Protein AF-A0A3C0ISY9-F1 (afdb_monomer_lite)

Secondary structure (DSSP, 8-state):
-----SS---------GGGSHHHHHHHHHHHHHHSPPHHHHHHHHHHHHHHHHHHHHHHHHHHHHHHTS---HHHHHHHHHHHHHHT--TTHHHHHHHHHHHHHHHHHHTT---SSHHHHHHHTT-------TBTTTB-S----------TT-SS-HHHHHHHHHHHHTT--SHHHHHHHHHT--SS----SEEEEETTTEEEEE-TT--EEEEE-HHHHTTT----GGG-

Foldseek 3Di:
DDDDPDDDDDDDDPDDDCRDPVNVVVVVVVVVVPDDAPVVVVVVVCCVVLVVVLLVVLVVQLVCCVPVVVDDSVVSNVSSVVSVVVSPPVVVVVPLVVVLVVVQVVCVVVVHHDPDSNSVRVVVVDDDDDDDCAVTVDVVQDADDDDDDDPPDPDDPLVVLQALLQFLVPDPDRVSVNSVVVSVDPDHFDFPDWDADPPFFIWTAHPVGDIDTDGDPVVCVVPDPDPPRPD

Structure (mmCIF, N/CA/C/O backbone):
data_AF-A0A3C0ISY9-F1
#
_entry.id   AF-A0A3C0ISY9-F1
#
loop_
_atom_site.group_PDB
_atom_site.id
_atom_site.type_symbol
_atom_site.label_atom_id
_atom_site.label_alt_id
_atom_site.label_comp_id
_atom_site.label_asym_id
_atom_site.label_entity_id
_atom_site.label_seq_id
_atom_site.pdbx_PDB_ins_code
_atom_site.Cartn_x
_atom_site.Cartn_y
_atom_site.Cartn_z
_atom_site.occupancy
_atom_site.B_iso_or_equiv
_atom_site.auth_seq_id
_atom_site.auth_comp_id
_atom_site.auth_asym_id
_atom_site.auth_atom_id
_atom_site.pdbx_PDB_model_num
ATOM 1 N N . GLY A 1 1 ? -5.024 -16.830 6.283 1.00 81.12 1 GLY A N 1
ATOM 2 C CA . GLY A 1 1 ? -5.514 -17.951 7.109 1.00 81.12 1 GLY A CA 1
ATOM 3 C C . GLY A 1 1 ? -6.449 -17.398 8.158 1.00 81.12 1 GLY A C 1
ATOM 4 O O . GLY A 1 1 ? -6.394 -16.198 8.398 1.00 81.12 1 GLY A O 1
ATOM 5 N N . SER A 1 2 ? -7.289 -18.240 8.750 1.00 85.69 2 SER A N 1
ATOM 6 C CA . SER A 1 2 ? -8.228 -17.838 9.805 1.00 85.69 2 SER A CA 1
ATOM 7 C C . SER A 1 2 ? -7.805 -18.440 11.141 1.00 85.69 2 SER A C 1
ATOM 9 O O . SER A 1 2 ? -7.191 -19.505 11.162 1.00 85.69 2 SER A O 1
ATOM 11 N N . ILE A 1 3 ? -8.132 -17.759 12.238 1.00 86.88 3 ILE A N 1
ATOM 12 C CA . ILE A 1 3 ? -7.852 -18.204 13.608 1.00 86.88 3 ILE A CA 1
ATOM 13 C C . ILE A 1 3 ? -9.185 -18.350 14.338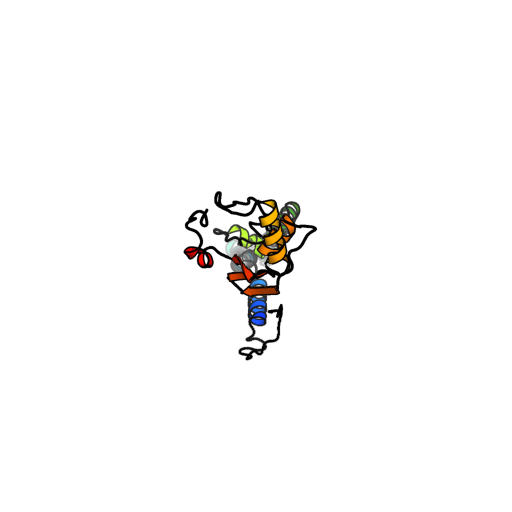 1.00 86.88 3 ILE A C 1
ATOM 15 O O . ILE A 1 3 ? -10.070 -17.505 14.197 1.00 86.88 3 ILE A O 1
ATOM 19 N N . VAL A 1 4 ? -9.329 -19.426 15.108 1.00 85.44 4 VAL A N 1
ATOM 20 C CA . VAL A 1 4 ? -10.480 -19.630 15.994 1.00 85.44 4 VAL A CA 1
ATOM 21 C C . VAL A 1 4 ? -10.198 -18.873 17.278 1.00 85.44 4 VAL A C 1
ATOM 23 O O . VAL A 1 4 ? -9.227 -19.164 17.968 1.00 85.44 4 VAL A O 1
ATOM 26 N N . VAL A 1 5 ? -11.014 -17.861 17.549 1.00 81.88 5 VAL A N 1
ATOM 27 C CA . VAL A 1 5 ? -10.812 -16.951 18.683 1.00 81.88 5 VAL A CA 1
ATOM 28 C C . VAL A 1 5 ? -11.334 -17.555 19.989 1.00 81.88 5 VAL A C 1
ATOM 30 O O . VAL A 1 5 ? -10.762 -17.284 21.037 1.00 81.88 5 VAL A O 1
ATOM 33 N N . ASP A 1 6 ? -12.388 -18.374 19.929 1.00 75.38 6 ASP A N 1
ATOM 34 C CA . ASP A 1 6 ? -12.981 -19.029 21.097 1.00 75.38 6 ASP A CA 1
ATOM 35 C C . ASP A 1 6 ? -13.790 -20.283 20.703 1.00 75.38 6 ASP A C 1
ATOM 37 O O . ASP A 1 6 ? -14.291 -20.376 19.575 1.00 75.38 6 ASP A O 1
ATOM 41 N N . GLY A 1 7 ? -13.932 -21.221 21.644 1.00 82.94 7 GLY A N 1
ATOM 42 C CA . GLY A 1 7 ? -14.726 -22.446 21.508 1.00 82.94 7 GLY A CA 1
ATOM 43 C C . GLY A 1 7 ? -14.061 -23.591 20.730 1.00 82.94 7 GLY A C 1
ATOM 44 O O . GLY A 1 7 ? -12.902 -23.531 20.323 1.00 82.94 7 GLY A O 1
ATOM 45 N N . SER A 1 8 ? -14.820 -24.674 20.523 1.00 87.00 8 SER A N 1
ATOM 46 C CA . SER A 1 8 ? -14.431 -25.795 19.656 1.00 87.00 8 SER A CA 1
ATOM 47 C C . SER A 1 8 ? -15.332 -25.838 18.424 1.00 87.00 8 SER A C 1
ATOM 49 O O . SER A 1 8 ? -16.526 -25.553 18.507 1.00 87.00 8 SER A O 1
ATOM 51 N N . PHE A 1 9 ? -14.766 -26.174 17.266 1.00 85.19 9 PHE A N 1
ATOM 52 C CA . PHE A 1 9 ? -15.522 -26.271 16.021 1.00 85.19 9 PHE A CA 1
ATOM 53 C C . PHE A 1 9 ? -15.075 -27.489 15.211 1.00 85.19 9 PHE A C 1
ATOM 55 O O . PHE A 1 9 ? -13.918 -27.906 15.269 1.00 85.19 9 PHE A O 1
ATOM 62 N N . LYS A 1 10 ? -16.007 -28.061 14.448 1.00 91.06 10 LYS A N 1
ATOM 63 C CA . LYS A 1 10 ? -15.727 -29.058 13.411 1.00 91.06 10 LYS A CA 1
ATOM 64 C C . LYS A 1 10 ? -15.974 -28.398 12.062 1.00 91.06 10 LYS A C 1
ATOM 66 O O . LYS A 1 10 ? -16.982 -27.715 11.898 1.00 91.06 10 LYS A O 1
ATOM 71 N N . ALA A 1 11 ? -15.078 -28.608 11.106 1.00 88.31 11 ALA A N 1
ATOM 72 C CA . ALA A 1 11 ? -15.232 -28.090 9.755 1.00 88.31 11 ALA A CA 1
ATOM 73 C C . ALA A 1 11 ? -14.927 -29.157 8.711 1.00 88.31 11 ALA A C 1
ATOM 75 O O . ALA A 1 11 ? -14.072 -30.020 8.911 1.00 88.31 11 ALA A O 1
ATOM 76 N N . TYR A 1 12 ? -15.626 -29.057 7.586 1.00 93.12 12 TYR A N 1
ATOM 77 C CA . TYR A 1 12 ? -15.342 -29.835 6.392 1.00 93.12 12 TYR A CA 1
ATOM 78 C C . TYR A 1 12 ? -14.321 -29.091 5.542 1.00 93.12 12 TYR A C 1
ATOM 80 O O . TYR A 1 12 ? -14.459 -27.895 5.280 1.00 93.12 12 TYR A O 1
ATOM 88 N N . VAL A 1 13 ? -13.289 -29.805 5.112 1.00 92.44 13 VAL A N 1
ATOM 89 C CA . VAL A 1 13 ? -12.259 -29.245 4.243 1.00 92.44 13 VAL A CA 1
ATOM 90 C C . VAL A 1 13 ? -12.778 -29.256 2.808 1.00 92.44 13 VAL A C 1
ATOM 92 O O . VAL A 1 13 ? -12.992 -30.320 2.238 1.00 92.44 13 VAL A O 1
ATOM 95 N N . THR A 1 14 ? -12.988 -28.075 2.228 1.00 93.94 14 THR A N 1
ATOM 96 C CA . THR A 1 14 ? -13.481 -27.922 0.847 1.00 93.94 14 THR A CA 1
ATOM 97 C C . THR A 1 14 ? -12.368 -27.671 -0.171 1.00 93.94 14 THR A C 1
ATOM 99 O O . THR A 1 14 ? -12.552 -27.947 -1.352 1.00 93.94 14 THR A O 1
ATOM 102 N N . ALA A 1 15 ? -11.209 -27.167 0.264 1.00 91.50 15 ALA A N 1
ATOM 103 C CA . ALA A 1 15 ? -10.054 -26.907 -0.591 1.00 91.50 15 ALA A CA 1
ATOM 104 C C . ALA A 1 15 ? -8.741 -27.055 0.193 1.00 91.50 15 ALA A C 1
ATOM 106 O O . ALA A 1 15 ? -8.640 -26.615 1.339 1.00 91.50 15 ALA A O 1
ATOM 107 N N . VAL A 1 16 ? -7.725 -27.644 -0.444 1.00 93.44 16 VAL A N 1
ATOM 108 C CA . VAL A 1 16 ? -6.379 -27.856 0.116 1.00 93.44 16 VAL A CA 1
ATOM 109 C C . VAL A 1 16 ? -5.297 -27.444 -0.881 1.00 93.44 16 VAL A C 1
ATOM 111 O O . VAL A 1 16 ? -5.558 -27.329 -2.078 1.00 93.44 16 VAL A O 1
ATOM 114 N N . GLY A 1 17 ? -4.074 -27.224 -0.389 1.00 91.50 17 GLY A N 1
ATOM 115 C CA . GLY A 1 17 ? -2.917 -26.907 -1.231 1.00 91.50 17 GLY A CA 1
ATOM 116 C C . GLY A 1 17 ? -3.130 -25.643 -2.065 1.00 91.50 17 GLY A C 1
ATOM 117 O O . GLY A 1 17 ? -3.513 -24.603 -1.529 1.00 91.50 17 GLY A O 1
ATOM 118 N N . ASP A 1 18 ? -2.907 -25.734 -3.375 1.00 89.62 18 ASP A N 1
ATOM 119 C CA . ASP A 1 18 ? -3.020 -24.604 -4.309 1.00 89.62 18 ASP A CA 1
ATOM 120 C C . ASP A 1 18 ? -4.452 -24.079 -4.475 1.00 89.62 18 ASP A C 1
ATOM 122 O O . ASP A 1 18 ? -4.649 -22.902 -4.779 1.00 89.62 18 ASP A O 1
ATOM 126 N N . ALA A 1 19 ? -5.459 -24.918 -4.216 1.00 88.44 19 ALA A N 1
ATOM 127 C CA . ALA A 1 19 ? -6.859 -24.506 -4.247 1.00 88.44 19 ALA A CA 1
ATOM 128 C C . ALA A 1 19 ? -7.262 -23.691 -3.005 1.00 88.44 19 ALA A C 1
ATOM 130 O O . ALA A 1 19 ? -8.307 -23.039 -3.017 1.00 88.44 19 ALA A O 1
ATOM 131 N N . ALA A 1 20 ? -6.453 -23.697 -1.938 1.00 92.88 20 ALA A N 1
ATOM 132 C CA . ALA A 1 20 ? -6.742 -22.938 -0.730 1.00 92.88 20 ALA A CA 1
ATOM 133 C C . ALA A 1 20 ? -6.693 -21.424 -0.989 1.00 92.88 20 ALA A C 1
ATOM 135 O O . ALA A 1 20 ? -5.823 -20.918 -1.698 1.00 92.88 20 ALA A O 1
ATOM 136 N N . VAL A 1 21 ? -7.577 -20.677 -0.322 1.00 89.31 21 VAL A N 1
ATOM 137 C CA . VAL A 1 21 ? -7.692 -19.214 -0.469 1.00 89.31 21 VAL A CA 1
ATOM 138 C C . VAL A 1 21 ? -6.353 -18.503 -0.239 1.00 89.31 21 VAL A C 1
ATOM 140 O O . VAL A 1 21 ? -5.996 -17.592 -0.978 1.00 89.31 21 VAL A O 1
ATOM 143 N N . LEU A 1 22 ? -5.567 -18.938 0.752 1.00 91.25 22 LEU A N 1
ATOM 144 C CA . LEU A 1 22 ? -4.257 -18.342 1.031 1.00 91.25 22 LEU A CA 1
ATOM 145 C C . LEU A 1 22 ? -3.258 -18.559 -0.116 1.00 91.25 22 LEU A C 1
ATOM 147 O O . LEU A 1 22 ? -2.496 -17.649 -0.441 1.00 91.25 22 LEU A O 1
ATOM 151 N N . SER A 1 23 ? -3.278 -19.738 -0.738 1.00 89.88 23 SER A N 1
ATOM 152 C CA . SER A 1 23 ? -2.430 -20.066 -1.886 1.00 89.88 23 SER A CA 1
ATOM 153 C C . SER A 1 23 ? -2.830 -19.252 -3.114 1.00 89.88 23 SER A C 1
ATOM 155 O O . SER A 1 23 ? -1.959 -18.721 -3.799 1.00 89.88 23 SER A O 1
ATOM 157 N N . GLN A 1 24 ? -4.133 -19.051 -3.336 1.00 88.06 24 GLN A N 1
ATOM 158 C CA . GLN A 1 24 ? -4.628 -18.165 -4.392 1.00 88.06 24 GLN A CA 1
ATOM 159 C C . GLN A 1 24 ? -4.206 -16.709 -4.162 1.00 88.06 24 GLN A C 1
ATOM 161 O O . GLN A 1 24 ? -3.738 -16.060 -5.092 1.00 88.06 24 GLN A O 1
ATOM 166 N N . ILE A 1 25 ? -4.288 -16.205 -2.923 1.00 88.69 25 ILE A N 1
ATOM 167 C CA . ILE A 1 25 ? -3.791 -14.863 -2.574 1.00 88.69 25 ILE A CA 1
ATOM 168 C C . ILE A 1 25 ? -2.291 -14.758 -2.853 1.00 88.69 25 ILE A C 1
ATOM 170 O O . ILE A 1 25 ? -1.853 -13.803 -3.489 1.00 88.69 25 ILE A O 1
ATOM 174 N N . LYS A 1 26 ? -1.496 -15.748 -2.427 1.00 85.81 26 LYS A N 1
ATOM 175 C CA . LYS A 1 26 ? -0.055 -15.784 -2.706 1.00 85.81 26 LYS A CA 1
ATOM 176 C C . LYS A 1 26 ? 0.220 -15.743 -4.210 1.00 85.81 26 LYS A C 1
ATOM 178 O O . LYS A 1 26 ? 1.060 -14.956 -4.634 1.00 85.81 26 LYS A O 1
ATOM 183 N N . LYS A 1 27 ? -0.494 -16.551 -4.997 1.00 84.94 27 LYS A N 1
ATOM 184 C CA . LYS A 1 27 ? -0.352 -16.598 -6.454 1.00 84.94 27 LYS A CA 1
ATOM 185 C C . LYS A 1 27 ? -0.704 -15.257 -7.094 1.00 84.94 27 LYS A C 1
ATOM 187 O O . LYS A 1 27 ? 0.121 -14.713 -7.810 1.00 84.94 27 LYS A O 1
ATOM 192 N N . MET A 1 28 ? -1.841 -14.657 -6.735 1.00 81.62 28 MET A N 1
ATOM 193 C CA . MET A 1 28 ? -2.223 -13.319 -7.210 1.00 81.62 28 MET A CA 1
ATOM 194 C C . MET A 1 28 ? -1.167 -12.256 -6.869 1.00 81.62 28 MET A C 1
ATOM 196 O O . MET A 1 28 ? -0.863 -11.395 -7.692 1.00 81.62 28 MET A O 1
ATOM 200 N N . VAL A 1 29 ? -0.567 -12.323 -5.674 1.00 81.38 29 VAL A N 1
ATOM 201 C CA . VAL A 1 29 ? 0.518 -11.415 -5.271 1.00 81.38 29 VAL A CA 1
ATOM 202 C C . VAL A 1 29 ? 1.789 -11.653 -6.093 1.00 81.38 29 VAL A C 1
ATOM 204 O O . VAL A 1 29 ? 2.435 -10.687 -6.494 1.00 81.38 29 VAL A O 1
ATOM 207 N N . GLN A 1 30 ? 2.157 -12.909 -6.350 1.00 77.50 30 GLN A N 1
ATOM 208 C CA . GLN A 1 30 ? 3.324 -13.256 -7.166 1.00 77.50 30 GLN A CA 1
ATOM 209 C C . GLN A 1 30 ? 3.138 -12.844 -8.630 1.00 77.50 30 GLN A C 1
ATOM 211 O O . GLN A 1 30 ? 4.030 -12.212 -9.199 1.00 77.50 30 GLN A O 1
ATOM 216 N N . ASP A 1 31 ? 1.968 -13.115 -9.206 1.00 75.81 31 ASP A N 1
ATOM 217 C CA . ASP A 1 31 ? 1.618 -12.739 -10.575 1.00 75.81 31 ASP A CA 1
ATOM 218 C C . ASP A 1 31 ? 1.712 -11.212 -10.741 1.00 75.81 31 ASP A C 1
ATOM 220 O O . ASP A 1 31 ? 2.395 -10.727 -11.643 1.00 75.81 31 ASP A O 1
ATOM 224 N N . ALA A 1 32 ? 1.178 -10.441 -9.786 1.00 66.81 32 ALA A N 1
ATOM 225 C CA . ALA A 1 32 ? 1.265 -8.979 -9.792 1.00 66.81 32 ALA A CA 1
ATOM 226 C C . ALA A 1 32 ? 2.705 -8.430 -9.673 1.00 66.81 32 ALA A C 1
ATOM 228 O O . ALA A 1 32 ? 3.003 -7.348 -10.194 1.00 66.81 32 ALA A O 1
ATOM 229 N N . GLN A 1 33 ? 3.602 -9.150 -8.986 1.00 62.41 33 GLN A N 1
ATOM 230 C CA . GLN A 1 33 ? 5.009 -8.763 -8.803 1.00 62.41 33 GLN A CA 1
ATOM 231 C C . GLN A 1 33 ? 5.912 -9.140 -9.986 1.00 62.41 33 GLN A C 1
ATOM 233 O O . GLN A 1 33 ? 6.962 -8.523 -10.152 1.00 62.41 33 GLN A O 1
ATOM 238 N N . SER A 1 34 ? 5.524 -10.128 -10.798 1.00 60.94 34 SER A N 1
ATOM 239 C CA . SER A 1 34 ? 6.361 -10.681 -11.877 1.00 60.94 34 SER A CA 1
ATOM 240 C C . SER A 1 34 ? 6.303 -9.909 -13.204 1.00 60.94 34 SER A C 1
ATOM 242 O O . SER A 1 34 ? 7.108 -10.135 -14.106 1.00 60.94 34 SER A O 1
ATOM 244 N N . GLU A 1 35 ? 5.383 -8.959 -13.336 1.00 60.81 35 GLU A N 1
ATOM 245 C CA . GLU A 1 35 ? 5.224 -8.170 -14.557 1.00 60.81 35 GLU A CA 1
ATOM 246 C C . GLU A 1 35 ? 6.268 -7.047 -14.678 1.00 60.81 35 GLU A C 1
ATOM 248 O O . GLU A 1 35 ? 6.442 -6.230 -13.769 1.00 60.81 35 GLU A O 1
ATOM 253 N N . LYS A 1 36 ? 6.898 -6.945 -15.856 1.00 62.03 36 LYS A N 1
ATOM 254 C CA . LYS A 1 36 ? 7.863 -5.884 -16.187 1.00 62.03 36 LYS A CA 1
ATOM 255 C C . LYS A 1 36 ? 7.209 -4.489 -16.168 1.00 62.03 36 LYS A C 1
ATOM 257 O O . LYS A 1 36 ? 6.100 -4.350 -16.693 1.00 62.03 36 LYS A O 1
ATOM 262 N N . PRO A 1 37 ? 7.889 -3.446 -15.651 1.00 65.19 37 PRO A N 1
ATOM 263 C CA . PRO A 1 37 ? 7.395 -2.072 -15.691 1.00 65.19 37 PRO A CA 1
ATOM 264 C C . PRO A 1 37 ? 7.085 -1.593 -17.126 1.00 65.19 37 PRO A C 1
ATOM 266 O O . PRO A 1 37 ? 7.867 -1.877 -18.041 1.00 65.19 37 PRO A O 1
ATOM 269 N N . PRO A 1 38 ? 5.984 -0.851 -17.348 1.00 66.62 38 PRO A N 1
ATOM 270 C CA . PRO A 1 38 ? 5.600 -0.345 -18.668 1.00 66.62 38 PRO A CA 1
ATOM 271 C C . PRO A 1 38 ? 6.683 0.479 -19.378 1.00 66.62 38 PRO A C 1
ATOM 273 O O . PRO A 1 38 ? 6.832 0.365 -20.594 1.00 66.62 38 PRO A O 1
ATOM 276 N N . VAL A 1 39 ? 7.466 1.289 -18.654 1.00 69.50 39 VAL A N 1
ATOM 277 C CA . VAL A 1 39 ? 8.521 2.110 -19.277 1.00 69.50 39 VAL A CA 1
ATOM 278 C C . VAL A 1 39 ? 9.684 1.265 -19.805 1.00 69.50 39 VAL A C 1
ATOM 280 O O . VAL A 1 39 ? 10.272 1.598 -20.832 1.00 69.50 39 VAL A O 1
ATOM 283 N N . GLN A 1 40 ? 9.987 0.141 -19.148 1.00 67.44 40 GLN A N 1
ATOM 284 C CA . GLN A 1 40 ? 11.027 -0.783 -19.595 1.00 67.44 40 GLN A CA 1
ATOM 285 C C . GLN A 1 40 ? 10.615 -1.436 -20.919 1.00 67.44 40 GLN A C 1
ATOM 287 O O . GLN A 1 40 ? 11.414 -1.521 -21.845 1.00 67.44 40 GLN A O 1
ATOM 292 N N . GLN A 1 41 ? 9.331 -1.782 -21.057 1.00 72.44 41 GLN A N 1
ATOM 293 C CA . GLN A 1 41 ? 8.780 -2.274 -22.323 1.00 72.44 41 GLN A CA 1
ATOM 294 C C . GLN A 1 41 ? 8.812 -1.207 -23.431 1.00 72.44 41 GLN A C 1
ATOM 296 O O . GLN A 1 41 ? 8.915 -1.539 -24.611 1.00 72.44 41 GLN A O 1
ATOM 301 N N . LEU A 1 42 ? 8.717 0.079 -23.074 1.00 74.94 42 LEU A N 1
ATOM 302 C CA . LEU A 1 42 ? 8.813 1.182 -24.030 1.00 74.94 42 LEU A CA 1
ATOM 303 C C . LEU A 1 42 ? 10.239 1.319 -24.587 1.00 74.94 42 LEU A C 1
ATOM 305 O O . LEU A 1 42 ? 10.404 1.464 -25.796 1.00 74.94 42 LEU A O 1
ATOM 309 N N . ALA A 1 43 ? 11.258 1.207 -23.732 1.00 76.50 43 ALA A N 1
ATOM 310 C CA . ALA A 1 43 ? 12.660 1.198 -24.152 1.00 76.50 43 ALA A CA 1
ATOM 311 C C . ALA A 1 43 ? 12.982 0.001 -25.070 1.00 76.50 43 ALA A C 1
ATOM 313 O O . ALA A 1 43 ? 13.648 0.172 -26.096 1.00 76.50 43 ALA A O 1
ATOM 314 N N . ASP A 1 44 ? 12.440 -1.182 -24.757 1.00 79.88 44 ASP A N 1
ATOM 315 C CA . ASP A 1 44 ? 12.578 -2.383 -25.592 1.00 79.88 44 ASP A CA 1
ATOM 316 C C . ASP A 1 44 ? 11.939 -2.178 -26.980 1.00 79.88 44 ASP A C 1
ATOM 318 O O . ASP A 1 44 ? 12.549 -2.490 -28.004 1.00 79.88 44 ASP A O 1
ATOM 322 N N . LYS A 1 45 ? 10.739 -1.580 -27.042 1.00 83.19 45 LYS A N 1
ATOM 323 C CA . LYS A 1 45 ? 10.056 -1.258 -28.311 1.00 83.19 45 LYS A CA 1
ATOM 324 C C . LYS A 1 45 ? 10.821 -0.246 -29.158 1.00 83.19 45 LYS A C 1
ATOM 326 O O . LYS A 1 45 ? 10.911 -0.418 -30.371 1.00 83.19 45 LYS A O 1
ATOM 331 N N . ILE A 1 46 ? 11.363 0.801 -28.536 1.00 84.69 46 ILE A N 1
ATOM 332 C CA . ILE A 1 46 ? 12.169 1.803 -29.244 1.00 84.69 46 ILE A CA 1
ATOM 333 C C . ILE A 1 46 ? 13.416 1.134 -29.822 1.00 84.69 46 ILE A C 1
ATOM 335 O O . ILE A 1 46 ? 13.697 1.301 -31.005 1.00 84.69 46 ILE A O 1
ATOM 339 N N . SER A 1 47 ? 14.112 0.317 -29.028 1.00 84.69 47 SER A N 1
ATOM 340 C CA . SER A 1 47 ? 15.313 -0.405 -29.468 1.00 84.69 47 SER A CA 1
ATOM 341 C C . SER A 1 47 ? 15.025 -1.359 -30.632 1.00 84.69 47 SER A C 1
ATOM 343 O O . SER A 1 47 ? 15.816 -1.426 -31.573 1.00 84.69 47 SER A O 1
ATOM 345 N N . ALA A 1 48 ? 13.867 -2.030 -30.618 1.00 87.94 48 ALA A N 1
ATOM 346 C CA . ALA A 1 48 ? 13.442 -2.943 -31.680 1.00 87.94 48 ALA A CA 1
ATOM 347 C C . ALA A 1 48 ? 13.272 -2.264 -33.052 1.00 87.94 48 ALA A C 1
ATOM 349 O O . ALA A 1 48 ? 13.446 -2.918 -34.075 1.00 87.94 48 ALA A O 1
ATOM 350 N N . ILE A 1 49 ? 12.961 -0.963 -33.086 1.00 90.81 49 ILE A N 1
ATOM 351 C CA . ILE A 1 49 ? 12.840 -0.181 -34.330 1.00 90.81 49 ILE A CA 1
ATOM 352 C C . ILE A 1 49 ? 14.145 0.565 -34.633 1.00 90.81 49 ILE A C 1
ATOM 354 O O . ILE A 1 49 ? 14.587 0.630 -35.783 1.00 90.81 49 ILE A O 1
ATOM 358 N N . PHE A 1 50 ? 14.783 1.118 -33.603 1.00 90.00 50 PHE A N 1
ATOM 359 C CA . PHE A 1 50 ? 15.973 1.953 -33.722 1.00 90.00 50 PHE A CA 1
ATOM 360 C C . PHE A 1 50 ? 17.172 1.172 -34.267 1.00 90.00 50 PHE A C 1
ATOM 362 O O . PHE A 1 50 ? 17.810 1.625 -35.216 1.00 90.00 50 PHE A O 1
ATOM 369 N N . VAL A 1 51 ? 17.446 -0.023 -33.730 1.00 92.00 51 VAL A N 1
ATOM 370 C CA . VAL A 1 51 ? 18.618 -0.819 -34.128 1.00 92.00 51 VAL A CA 1
ATOM 371 C C . VAL A 1 51 ? 18.569 -1.208 -35.615 1.00 92.00 51 VAL A C 1
ATOM 373 O O . VAL A 1 51 ? 19.530 -0.896 -36.321 1.00 92.00 51 VAL A O 1
ATOM 376 N N . PRO A 1 52 ? 17.475 -1.791 -36.152 1.00 93.31 52 PRO A N 1
ATOM 377 C CA . PRO A 1 52 ? 17.390 -2.086 -37.584 1.00 93.31 52 PRO A CA 1
ATOM 378 C C . PRO A 1 52 ? 17.488 -0.838 -38.465 1.00 93.31 52 PRO A C 1
ATOM 380 O O . PRO A 1 52 ? 18.129 -0.879 -39.513 1.00 93.31 52 PRO A O 1
ATOM 383 N N . THR A 1 53 ? 16.897 0.281 -38.031 1.00 94.94 53 THR A N 1
ATOM 384 C CA . THR A 1 53 ? 16.921 1.544 -38.786 1.00 94.94 53 THR A CA 1
ATOM 385 C C . THR A 1 53 ? 18.344 2.082 -38.924 1.00 94.94 53 THR A C 1
ATOM 387 O O . THR A 1 53 ? 18.778 2.418 -40.022 1.00 94.94 53 THR A O 1
ATOM 390 N N . VAL A 1 54 ? 19.105 2.117 -37.829 1.00 95.62 54 VAL A N 1
ATOM 391 C CA . VAL A 1 54 ? 20.495 2.595 -37.828 1.00 95.62 54 VAL A CA 1
ATOM 392 C C . VAL A 1 54 ? 21.395 1.684 -38.667 1.00 95.62 54 VAL A C 1
ATOM 394 O O . VAL A 1 54 ? 22.221 2.181 -39.431 1.00 95.62 54 VAL A O 1
ATOM 397 N N . VAL A 1 55 ? 21.205 0.363 -38.591 1.00 95.50 55 VAL A N 1
ATOM 398 C CA . VAL A 1 55 ? 21.939 -0.599 -39.431 1.00 95.50 55 VAL A CA 1
ATOM 399 C C . VAL A 1 55 ? 21.619 -0.392 -40.912 1.00 95.50 55 VAL A C 1
ATOM 401 O O . VAL A 1 55 ? 22.535 -0.362 -41.733 1.00 95.50 55 VAL A O 1
ATOM 404 N N . ALA A 1 56 ? 20.348 -0.183 -41.264 1.00 96.88 56 ALA A N 1
ATOM 405 C CA . ALA A 1 56 ? 19.949 0.108 -42.637 1.00 96.88 56 ALA A CA 1
ATOM 406 C C . ALA A 1 56 ? 20.596 1.404 -43.155 1.00 96.88 56 ALA A C 1
ATOM 408 O O . ALA A 1 56 ? 21.161 1.408 -44.246 1.00 96.88 56 ALA A O 1
ATOM 409 N N . ILE A 1 57 ? 20.594 2.481 -42.360 1.00 96.56 57 ILE A N 1
ATOM 410 C CA . ILE A 1 57 ? 21.244 3.753 -42.723 1.00 96.56 57 ILE A CA 1
ATOM 411 C C . ILE A 1 57 ? 22.759 3.573 -42.876 1.00 96.56 57 ILE A C 1
ATOM 413 O O . ILE A 1 57 ? 23.344 4.106 -43.821 1.00 96.56 57 ILE A O 1
ATOM 417 N N . ALA A 1 58 ? 23.404 2.803 -41.995 1.00 96.56 58 ALA A N 1
ATOM 418 C CA . ALA A 1 58 ? 24.834 2.525 -42.086 1.00 96.56 58 ALA A CA 1
ATOM 419 C C . ALA A 1 58 ? 25.175 1.765 -43.378 1.00 96.56 58 ALA A C 1
ATOM 421 O O . ALA A 1 58 ? 26.100 2.159 -44.088 1.00 96.56 58 ALA A O 1
ATOM 422 N N . LEU A 1 59 ? 24.390 0.742 -43.733 1.00 96.00 59 LEU A N 1
ATOM 423 C CA . LEU A 1 59 ? 24.539 0.021 -45.000 1.00 96.00 59 LEU A CA 1
ATOM 424 C C . LEU A 1 59 ? 24.339 0.956 -46.196 1.00 96.00 59 LEU A C 1
ATOM 426 O O . LEU A 1 59 ? 25.206 1.015 -47.065 1.00 96.00 59 LEU A O 1
ATOM 430 N N . ILE A 1 60 ? 23.258 1.743 -46.215 1.00 96.31 60 ILE A N 1
ATOM 431 C CA . ILE A 1 60 ? 22.996 2.730 -47.274 1.00 96.31 60 ILE A CA 1
ATOM 432 C C . ILE A 1 60 ? 24.172 3.702 -47.405 1.00 96.31 60 ILE A C 1
ATOM 434 O O . ILE A 1 60 ? 24.588 4.008 -48.517 1.00 96.31 60 ILE A O 1
ATOM 438 N N . THR A 1 61 ? 24.760 4.141 -46.291 1.00 94.62 61 THR A N 1
ATOM 439 C CA . THR A 1 61 ? 25.914 5.052 -46.291 1.00 94.62 61 THR A CA 1
ATOM 440 C C . THR A 1 61 ? 27.150 4.414 -46.926 1.00 94.62 61 THR A C 1
ATOM 442 O O . THR A 1 61 ? 27.849 5.083 -47.691 1.00 94.62 61 THR A O 1
ATOM 445 N N . VAL A 1 62 ? 27.414 3.131 -46.651 1.00 94.75 62 VAL A N 1
ATOM 446 C CA . VAL A 1 62 ? 28.516 2.376 -47.274 1.00 94.75 62 VAL A CA 1
ATOM 447 C C . VAL A 1 62 ? 28.273 2.222 -48.776 1.00 94.75 62 VAL A C 1
ATOM 449 O O . VAL A 1 62 ? 29.148 2.565 -49.569 1.00 94.75 62 VAL A O 1
ATOM 452 N N . PHE A 1 63 ? 27.078 1.775 -49.173 1.00 94.19 63 PHE A N 1
ATOM 453 C CA . PHE A 1 63 ? 26.717 1.583 -50.580 1.00 94.19 63 PHE A CA 1
ATOM 454 C C . PHE A 1 63 ? 26.759 2.900 -51.364 1.00 94.19 63 PHE A C 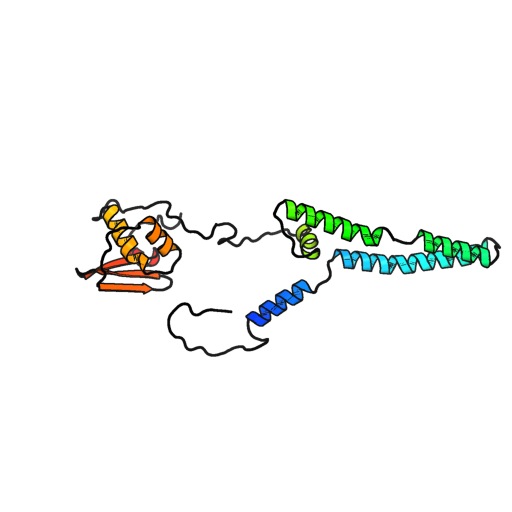1
ATOM 456 O O . PHE A 1 63 ? 27.400 2.971 -52.409 1.00 94.19 63 PHE A O 1
ATOM 463 N N . ALA A 1 64 ? 26.151 3.966 -50.845 1.00 93.50 64 ALA A N 1
ATOM 464 C CA . ALA A 1 64 ? 26.161 5.275 -51.487 1.00 93.50 64 ALA A CA 1
ATOM 465 C C . ALA A 1 64 ? 27.581 5.854 -51.584 1.00 93.50 64 ALA A C 1
ATOM 467 O O . ALA A 1 64 ? 27.966 6.358 -52.634 1.00 93.50 64 ALA A O 1
ATOM 468 N N . SER A 1 65 ? 28.391 5.745 -50.525 1.00 90.75 65 SER A N 1
ATOM 469 C CA . SER A 1 65 ? 29.770 6.251 -50.549 1.00 90.75 65 SER A CA 1
ATOM 470 C C . SER A 1 65 ? 30.654 5.500 -51.545 1.00 90.75 65 SER A C 1
ATOM 472 O O . SER A 1 65 ? 31.531 6.111 -52.143 1.00 90.75 65 SER A O 1
ATOM 474 N N . TYR A 1 66 ? 30.430 4.199 -51.731 1.00 91.81 66 TYR A N 1
ATOM 475 C CA . TYR A 1 66 ? 31.197 3.397 -52.679 1.00 91.81 66 TYR A CA 1
ATOM 476 C C . TYR A 1 66 ? 30.751 3.631 -54.131 1.00 91.81 66 TYR A C 1
ATOM 478 O O . TYR A 1 66 ? 31.586 3.898 -54.985 1.00 91.81 66 TYR A O 1
ATOM 486 N N . PHE A 1 67 ? 29.442 3.586 -54.410 1.00 91.69 67 PHE A N 1
ATOM 487 C CA . PHE A 1 67 ? 28.924 3.636 -55.784 1.00 91.69 67 PHE A CA 1
ATOM 488 C C . PHE A 1 67 ? 28.705 5.051 -56.340 1.00 91.69 67 PHE A C 1
ATOM 490 O O . PHE A 1 67 ? 28.843 5.245 -57.542 1.00 91.69 67 PHE A O 1
ATOM 497 N N . LEU A 1 68 ? 28.333 6.034 -55.510 1.00 90.44 68 LEU A N 1
ATOM 498 C CA . LEU A 1 68 ? 28.005 7.392 -55.983 1.00 90.44 68 LEU A CA 1
ATOM 499 C C . LEU A 1 68 ? 29.166 8.375 -55.831 1.00 90.44 68 LEU A C 1
ATOM 501 O O . LEU A 1 68 ? 29.266 9.320 -56.605 1.00 90.44 68 LEU A O 1
ATOM 505 N N . ALA A 1 69 ? 30.008 8.186 -54.816 1.00 84.81 69 ALA A N 1
ATOM 506 C CA . ALA A 1 69 ? 31.101 9.106 -54.504 1.00 84.81 69 ALA A CA 1
ATOM 507 C C . ALA A 1 69 ? 32.489 8.571 -54.906 1.00 84.81 69 ALA A C 1
ATOM 509 O O . ALA A 1 69 ? 33.480 9.249 -54.644 1.00 84.81 69 ALA A O 1
ATOM 510 N N . ASP A 1 70 ? 32.544 7.382 -55.520 1.00 87.44 70 ASP A N 1
ATOM 511 C CA . ASP A 1 70 ? 33.743 6.722 -56.065 1.00 87.44 70 ASP A CA 1
ATOM 512 C C . ASP A 1 70 ? 34.922 6.649 -55.075 1.00 87.44 70 ASP A C 1
ATOM 514 O O . ASP A 1 70 ? 36.091 6.879 -55.388 1.00 87.44 70 ASP A O 1
ATOM 518 N N . ILE A 1 71 ? 34.596 6.377 -53.810 1.00 89.94 71 ILE A N 1
ATOM 519 C CA . ILE A 1 71 ? 35.558 6.331 -52.708 1.00 89.94 71 ILE A CA 1
ATOM 520 C C . ILE A 1 71 ? 35.941 4.878 -52.448 1.00 89.94 71 ILE A C 1
ATOM 522 O O . ILE A 1 71 ? 35.111 3.973 -52.550 1.00 89.94 71 ILE A O 1
ATOM 526 N N . SER A 1 72 ? 37.189 4.643 -52.035 1.0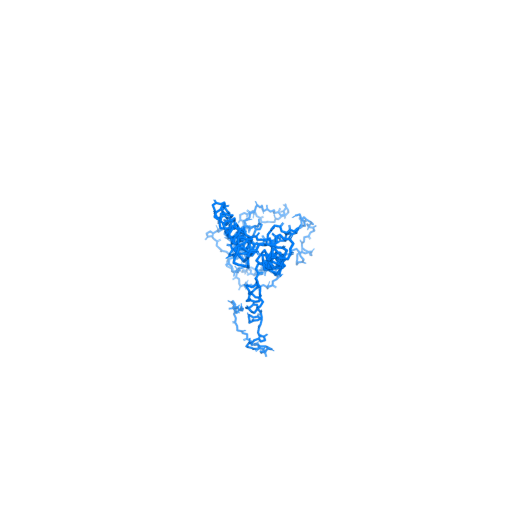0 93.62 72 SER A N 1
ATOM 527 C CA . SER A 1 72 ? 37.663 3.300 -51.699 1.00 93.62 72 SER A CA 1
ATOM 528 C C . SER A 1 72 ? 36.750 2.607 -50.679 1.00 93.62 72 SER A C 1
ATOM 530 O O . SER A 1 72 ? 36.244 3.225 -49.736 1.00 93.62 72 SER A O 1
ATOM 532 N N . PHE A 1 73 ? 36.574 1.293 -50.838 1.00 91.56 73 PHE A N 1
ATOM 533 C CA . PHE A 1 73 ? 35.727 0.488 -49.953 1.00 91.56 73 PHE A CA 1
ATOM 534 C C . PHE A 1 73 ? 36.096 0.664 -48.471 1.00 91.56 73 PHE A C 1
ATOM 536 O O . PHE A 1 73 ? 35.215 0.787 -47.623 1.00 91.56 73 PHE A O 1
ATOM 543 N N . GLY A 1 74 ? 37.394 0.765 -48.162 1.00 92.50 74 GLY A N 1
ATOM 544 C CA . GLY A 1 74 ? 37.867 1.035 -46.803 1.00 92.50 74 GLY A CA 1
ATOM 545 C C . GLY A 1 74 ? 37.345 2.362 -46.241 1.00 92.50 74 GLY A C 1
ATOM 546 O O . GLY A 1 74 ? 36.861 2.403 -45.112 1.00 92.50 74 GLY A O 1
ATOM 547 N N . ALA A 1 75 ? 37.366 3.438 -47.032 1.00 90.69 75 ALA A N 1
ATOM 548 C CA . ALA A 1 75 ? 36.842 4.737 -46.611 1.00 90.69 75 ALA A CA 1
ATOM 549 C C . ALA A 1 75 ? 35.306 4.747 -46.496 1.00 90.69 75 ALA A C 1
ATOM 551 O O . ALA A 1 75 ? 34.763 5.356 -45.572 1.00 90.69 75 ALA A O 1
ATOM 552 N N . ALA A 1 76 ? 34.597 4.045 -47.385 1.00 92.31 76 ALA A N 1
ATOM 553 C CA . ALA A 1 76 ? 33.145 3.875 -47.298 1.00 92.31 76 ALA A CA 1
ATOM 554 C C . ALA A 1 76 ? 32.734 3.097 -46.033 1.00 92.31 76 ALA A C 1
ATOM 556 O O . ALA A 1 76 ? 31.804 3.502 -45.332 1.00 92.31 76 ALA A O 1
ATOM 557 N N . LEU A 1 77 ? 33.470 2.036 -45.688 1.00 94.12 77 LEU A N 1
ATOM 558 C CA . LEU A 1 77 ? 33.253 1.249 -44.473 1.00 94.12 77 LEU A CA 1
ATOM 559 C C . LEU A 1 77 ? 33.478 2.082 -43.202 1.00 94.12 77 LEU A C 1
ATOM 561 O O . LEU A 1 77 ? 32.656 2.029 -42.289 1.00 94.12 77 LEU A O 1
ATOM 565 N N . LEU A 1 78 ? 34.534 2.907 -43.162 1.00 94.94 78 LEU A N 1
ATOM 566 C CA . LEU A 1 78 ? 34.787 3.825 -42.042 1.00 94.94 78 LEU A CA 1
ATOM 567 C C . LEU A 1 78 ? 33.620 4.795 -41.814 1.00 94.94 78 LEU A C 1
ATOM 569 O O . LEU A 1 78 ? 33.256 5.053 -40.668 1.00 94.94 78 LEU A O 1
ATOM 573 N N . ARG A 1 79 ? 32.990 5.293 -42.887 1.00 94.00 79 ARG A N 1
ATOM 574 C CA . ARG A 1 79 ? 31.799 6.153 -42.782 1.00 94.00 79 ARG A CA 1
ATOM 575 C C . ARG A 1 79 ? 30.593 5.405 -42.217 1.00 94.00 79 ARG A C 1
ATOM 577 O O . ARG A 1 79 ? 29.905 5.946 -41.359 1.00 94.00 79 ARG A O 1
ATOM 584 N N . GLY A 1 80 ? 30.361 4.161 -42.638 1.00 95.31 80 GLY A N 1
ATOM 585 C CA . GLY A 1 80 ? 29.307 3.315 -42.065 1.00 95.31 80 GLY A CA 1
ATOM 586 C C . GLY A 1 80 ? 29.518 3.043 -40.572 1.00 95.31 80 GLY A C 1
ATOM 587 O O . GLY A 1 80 ? 28.592 3.189 -39.777 1.00 95.31 80 GLY A O 1
ATOM 588 N N . ILE A 1 81 ? 30.753 2.725 -40.171 1.00 95.56 81 ILE A N 1
ATOM 589 C CA . ILE A 1 81 ? 31.119 2.543 -38.758 1.00 95.56 81 ILE A CA 1
ATOM 590 C C . ILE A 1 81 ? 30.892 3.838 -37.970 1.00 95.56 81 ILE A C 1
ATOM 592 O O . ILE A 1 81 ? 30.332 3.787 -36.878 1.00 95.56 81 ILE A O 1
ATOM 596 N N . ALA A 1 82 ? 31.256 4.999 -38.521 1.00 95.62 82 ALA A N 1
ATOM 597 C CA . ALA A 1 82 ? 31.018 6.287 -37.872 1.00 95.62 82 ALA A CA 1
ATOM 598 C C . ALA A 1 82 ? 29.522 6.537 -37.603 1.00 95.62 82 ALA A C 1
ATOM 600 O O . ALA A 1 82 ? 29.169 6.995 -36.516 1.00 95.62 82 ALA A O 1
ATOM 601 N N . VAL A 1 83 ? 28.640 6.171 -38.543 1.00 95.56 83 VAL A N 1
ATOM 602 C CA . VAL A 1 83 ? 27.177 6.238 -38.359 1.00 95.56 83 VAL A CA 1
ATOM 603 C C . VAL A 1 83 ? 26.708 5.308 -37.234 1.00 95.56 83 VAL A C 1
ATOM 605 O O . VAL A 1 83 ? 25.890 5.711 -36.411 1.00 95.56 83 VAL A O 1
ATOM 608 N N . LEU A 1 84 ? 27.236 4.084 -37.151 1.00 94.06 84 LEU A N 1
ATOM 609 C CA . LEU A 1 84 ? 26.895 3.153 -36.068 1.00 94.06 84 LEU A CA 1
ATOM 610 C C . LEU A 1 84 ? 27.356 3.673 -34.697 1.00 94.06 84 LEU A C 1
ATOM 612 O O . LEU A 1 84 ? 26.603 3.607 -33.726 1.00 94.06 84 LEU A O 1
ATOM 616 N N . VAL A 1 85 ? 28.579 4.205 -34.617 1.00 94.19 85 VAL A N 1
ATOM 617 C CA . VAL A 1 85 ? 29.173 4.709 -33.368 1.00 94.19 85 VAL A CA 1
ATOM 618 C C . VAL A 1 85 ? 28.424 5.937 -32.861 1.00 94.19 85 VAL A C 1
ATOM 620 O O . VAL A 1 85 ? 28.078 5.997 -31.681 1.00 94.19 85 VAL A O 1
ATOM 623 N N . ILE A 1 86 ? 28.129 6.897 -33.742 1.00 93.12 86 ILE A N 1
ATOM 624 C CA . ILE A 1 86 ? 27.439 8.130 -33.345 1.00 93.12 86 ILE A CA 1
ATOM 625 C C . ILE A 1 86 ? 25.988 7.871 -32.923 1.00 93.12 86 ILE A C 1
ATOM 627 O O . ILE A 1 86 ? 25.419 8.640 -32.152 1.00 93.12 86 ILE A O 1
ATOM 631 N N . ALA A 1 87 ? 25.399 6.771 -33.393 1.00 91.75 87 ALA A N 1
ATOM 632 C CA . ALA A 1 87 ? 24.037 6.382 -33.079 1.00 91.75 87 ALA A CA 1
ATOM 633 C C . ALA A 1 87 ? 23.883 5.621 -31.750 1.00 91.75 87 ALA A C 1
ATOM 635 O O . ALA A 1 87 ? 22.745 5.306 -31.405 1.00 91.75 87 ALA A O 1
ATOM 636 N N . CYS A 1 88 ? 24.950 5.320 -30.985 1.00 88.50 88 CYS A N 1
ATOM 637 C CA . CYS A 1 88 ? 24.789 4.641 -29.688 1.00 88.50 88 CYS A CA 1
ATOM 638 C C . CYS A 1 88 ? 23.823 5.425 -28.781 1.00 88.50 88 CYS A C 1
ATOM 640 O O . CYS A 1 88 ? 24.164 6.527 -28.341 1.00 88.50 88 CYS A O 1
ATOM 642 N N . PRO A 1 89 ? 22.672 4.854 -28.377 1.00 84.25 89 PRO A N 1
ATOM 643 C CA . PRO A 1 89 ? 21.734 5.519 -27.481 1.00 84.25 89 PRO A CA 1
ATOM 644 C C . PRO A 1 89 ? 22.165 5.346 -26.015 1.00 84.25 89 PRO A C 1
ATOM 646 O O . PRO A 1 89 ? 21.356 5.069 -25.133 1.00 84.25 89 PRO A O 1
ATOM 649 N N . CYS A 1 90 ? 23.459 5.514 -25.743 1.00 83.88 90 CYS A N 1
ATOM 650 C CA . CYS A 1 90 ? 24.105 5.249 -24.463 1.00 83.88 90 CYS A CA 1
ATOM 651 C C . CYS A 1 90 ? 23.426 6.016 -23.291 1.00 83.88 90 CYS A C 1
ATOM 653 O O . CYS A 1 90 ? 23.295 5.490 -22.188 1.0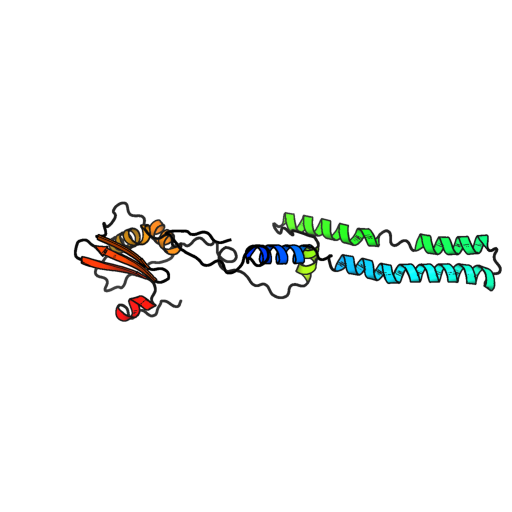0 83.88 90 CYS A O 1
ATOM 655 N N . ALA A 1 91 ? 22.904 7.226 -23.538 1.00 82.62 91 ALA A N 1
ATOM 656 C CA . ALA A 1 91 ? 22.165 8.019 -22.547 1.00 82.62 91 ALA A CA 1
ATOM 657 C C . ALA A 1 91 ? 20.721 7.534 -22.296 1.00 82.62 91 ALA A C 1
ATOM 659 O O . ALA A 1 91 ? 20.188 7.700 -21.197 1.00 82.62 91 ALA A O 1
ATOM 660 N N . MET A 1 92 ? 20.083 6.916 -23.294 1.00 80.38 92 MET A N 1
ATOM 661 C CA . MET A 1 92 ? 18.684 6.481 -23.213 1.00 80.38 92 MET A CA 1
ATOM 662 C C . MET A 1 92 ? 18.501 5.372 -22.167 1.00 80.38 92 MET A C 1
ATOM 664 O O . MET A 1 92 ? 17.527 5.393 -21.420 1.00 80.38 92 MET A O 1
ATOM 668 N N . GLY A 1 93 ? 19.465 4.449 -22.062 1.00 76.62 93 GLY A N 1
ATOM 669 C CA . GLY A 1 93 ? 19.405 3.324 -21.121 1.00 76.62 93 GLY A CA 1
ATOM 670 C C . GLY A 1 93 ? 19.529 3.714 -19.642 1.00 76.62 93 GLY A C 1
ATOM 671 O O . GLY A 1 93 ? 19.074 2.972 -18.775 1.00 76.62 93 GLY A O 1
ATOM 672 N N . LEU A 1 94 ? 20.108 4.883 -19.339 1.00 83.50 94 LEU A N 1
ATOM 673 C CA . LEU A 1 94 ? 20.341 5.350 -17.965 1.00 83.50 94 LEU A CA 1
ATOM 674 C C . LEU A 1 94 ? 19.345 6.411 -17.491 1.00 83.50 94 LEU A C 1
ATOM 676 O O . LEU A 1 94 ? 19.134 6.547 -16.284 1.00 83.50 94 LEU A O 1
ATOM 680 N N . ALA A 1 95 ? 18.709 7.139 -18.412 1.00 84.44 95 ALA A N 1
ATOM 681 C CA . ALA A 1 95 ? 17.798 8.228 -18.070 1.00 84.44 95 ALA A CA 1
ATOM 682 C C . ALA A 1 95 ? 16.642 7.762 -17.165 1.00 84.44 95 ALA A C 1
ATOM 684 O O . ALA A 1 95 ? 16.365 8.377 -16.133 1.00 84.44 95 ALA A O 1
ATOM 685 N N . THR A 1 96 ? 15.995 6.647 -17.513 1.00 82.75 96 THR A N 1
ATOM 686 C CA . THR A 1 96 ? 14.840 6.133 -16.765 1.00 82.75 96 THR A CA 1
ATOM 687 C C . THR A 1 96 ? 15.213 5.579 -15.384 1.00 82.75 96 THR A C 1
ATOM 689 O O . THR A 1 96 ? 14.592 6.013 -14.411 1.00 82.75 96 THR A O 1
ATOM 692 N N . PRO A 1 97 ? 16.230 4.701 -15.227 1.00 82.19 97 PRO A N 1
ATOM 693 C CA . PRO A 1 97 ? 16.662 4.249 -13.903 1.00 82.19 97 PRO A CA 1
ATOM 694 C C . PRO A 1 97 ? 17.081 5.394 -12.976 1.00 82.19 97 PRO A C 1
ATOM 696 O O . PRO A 1 97 ? 16.715 5.388 -11.801 1.00 82.19 97 PRO A O 1
ATOM 699 N N . ALA A 1 98 ? 17.790 6.403 -13.497 1.00 87.25 98 ALA A N 1
ATOM 700 C CA . ALA A 1 98 ? 18.208 7.559 -12.708 1.00 87.25 98 ALA A CA 1
ATOM 701 C C . ALA A 1 98 ? 17.004 8.380 -12.218 1.00 87.25 98 ALA A C 1
ATOM 703 O O . ALA A 1 98 ? 16.910 8.699 -11.031 1.00 87.25 98 ALA A O 1
ATOM 704 N N . ALA A 1 99 ? 16.047 8.671 -13.107 1.00 87.00 99 ALA A N 1
ATOM 705 C CA . ALA A 1 99 ? 14.834 9.403 -12.753 1.00 87.00 99 ALA A CA 1
ATOM 706 C C . ALA A 1 99 ? 13.985 8.650 -11.715 1.00 87.00 99 ALA A C 1
ATOM 708 O O . ALA A 1 99 ? 13.527 9.249 -10.740 1.00 87.00 99 ALA A O 1
ATOM 709 N N . VAL A 1 100 ? 13.815 7.334 -11.884 1.00 87.19 100 VAL A N 1
ATOM 710 C CA . VAL A 1 100 ? 13.078 6.484 -10.938 1.00 87.19 100 VAL A CA 1
ATOM 711 C C . VAL A 1 100 ? 13.778 6.444 -9.582 1.00 87.19 100 VAL A C 1
ATOM 713 O O . VAL A 1 100 ? 13.122 6.645 -8.564 1.00 87.19 100 VAL A O 1
ATOM 716 N N . ALA A 1 101 ? 15.097 6.242 -9.543 1.00 86.69 101 ALA A N 1
ATOM 717 C CA . ALA A 1 101 ? 15.853 6.186 -8.294 1.00 86.69 101 ALA A CA 1
ATOM 718 C C . ALA A 1 101 ? 15.748 7.497 -7.498 1.00 86.69 101 ALA A C 1
ATOM 720 O O . ALA A 1 101 ? 15.466 7.479 -6.298 1.00 86.69 101 ALA A O 1
ATOM 721 N N . VAL A 1 102 ? 15.895 8.643 -8.172 1.00 91.00 102 VAL A N 1
ATOM 722 C CA . VAL A 1 102 ? 15.708 9.959 -7.546 1.00 91.00 102 VAL A CA 1
ATOM 723 C C . VAL A 1 102 ? 14.259 10.146 -7.088 1.00 91.00 102 VAL A C 1
ATOM 725 O O . VAL A 1 102 ? 14.030 10.619 -5.975 1.00 91.00 102 VAL A O 1
ATOM 728 N N . GLY A 1 103 ? 13.275 9.746 -7.899 1.00 90.00 103 GLY A N 1
ATOM 729 C CA . GLY A 1 103 ? 11.852 9.822 -7.558 1.00 90.00 103 GLY A CA 1
ATOM 730 C C . GLY A 1 103 ? 11.493 9.016 -6.308 1.00 90.00 103 GLY A C 1
ATOM 731 O O . GLY A 1 103 ? 10.876 9.552 -5.387 1.00 90.00 103 GLY A O 1
ATOM 732 N N . LEU A 1 104 ? 11.953 7.765 -6.234 1.00 88.50 104 LEU A N 1
ATOM 733 C CA . LEU A 1 104 ? 11.798 6.897 -5.064 1.00 88.50 104 LEU A CA 1
ATOM 734 C C . LEU A 1 104 ? 12.462 7.508 -3.823 1.00 88.50 104 LEU A C 1
ATOM 736 O O . LEU A 1 104 ? 11.852 7.549 -2.756 1.00 88.50 104 LEU A O 1
ATOM 740 N N . GLY A 1 105 ? 13.679 8.043 -3.970 1.00 88.44 105 GLY A N 1
ATOM 741 C CA . GLY A 1 105 ? 14.391 8.709 -2.881 1.00 88.44 105 GLY A CA 1
ATOM 742 C C . GLY A 1 105 ? 13.658 9.943 -2.349 1.00 88.44 105 GLY A C 1
ATOM 743 O O . GLY A 1 105 ? 13.600 10.154 -1.137 1.00 88.44 105 GLY A O 1
ATOM 744 N N . ARG A 1 106 ? 13.052 10.749 -3.231 1.00 92.25 106 ARG A N 1
ATOM 745 C CA . ARG A 1 106 ? 12.240 11.906 -2.818 1.00 92.25 106 ARG A CA 1
ATOM 746 C C . ARG A 1 106 ? 10.950 11.481 -2.123 1.00 92.25 106 ARG A C 1
ATOM 748 O O . ARG A 1 106 ? 10.639 12.049 -1.083 1.00 92.25 106 ARG A O 1
ATOM 755 N N . ALA A 1 107 ? 10.248 10.480 -2.650 1.00 90.75 107 ALA A N 1
ATOM 756 C CA . ALA A 1 107 ? 9.022 9.960 -2.046 1.00 90.75 107 ALA A CA 1
ATOM 757 C C . ALA A 1 107 ? 9.259 9.396 -0.635 1.00 90.75 107 ALA A C 1
ATOM 759 O O . ALA A 1 107 ? 8.507 9.694 0.293 1.00 90.75 107 ALA A O 1
ATOM 760 N N . ALA A 1 108 ? 10.354 8.655 -0.444 1.00 89.62 108 ALA A N 1
ATOM 761 C CA . ALA A 1 108 ? 10.719 8.118 0.862 1.00 89.62 108 ALA A CA 1
ATOM 762 C C . ALA A 1 108 ? 10.963 9.232 1.898 1.00 89.62 108 ALA A C 1
ATOM 764 O O . ALA A 1 108 ? 10.522 9.117 3.040 1.00 89.62 108 ALA A O 1
ATOM 765 N N . ARG A 1 109 ? 11.589 10.349 1.494 1.00 92.44 109 ARG A N 1
ATOM 766 C CA . ARG A 1 109 ? 11.787 11.525 2.366 1.00 92.44 109 ARG A CA 1
ATOM 767 C C . ARG A 1 109 ? 10.480 12.207 2.776 1.00 92.44 109 ARG A C 1
ATOM 769 O O . ARG A 1 109 ? 10.469 12.904 3.783 1.00 92.44 109 ARG A O 1
ATOM 776 N N . THR A 1 110 ? 9.398 12.009 2.027 1.00 93.69 110 THR A N 1
ATOM 777 C CA . THR A 1 110 ? 8.060 12.529 2.350 1.00 93.69 110 THR A CA 1
ATOM 778 C C . THR A 1 110 ? 7.150 11.476 2.991 1.00 93.69 110 THR A C 1
ATOM 780 O O . THR A 1 110 ? 5.943 11.680 3.059 1.00 93.69 110 THR A O 1
ATOM 783 N N . GLY A 1 111 ? 7.695 10.336 3.436 1.00 91.19 111 GLY A N 1
ATOM 784 C CA . GLY A 1 111 ? 6.928 9.269 4.091 1.00 91.19 111 GLY A CA 1
ATOM 785 C C . GLY A 1 111 ? 6.132 8.365 3.142 1.00 91.19 111 GLY A C 1
ATOM 786 O O . GLY A 1 111 ? 5.326 7.561 3.601 1.00 91.19 111 GLY A O 1
ATOM 787 N N . ILE A 1 112 ? 6.356 8.461 1.827 1.00 92.38 112 ILE 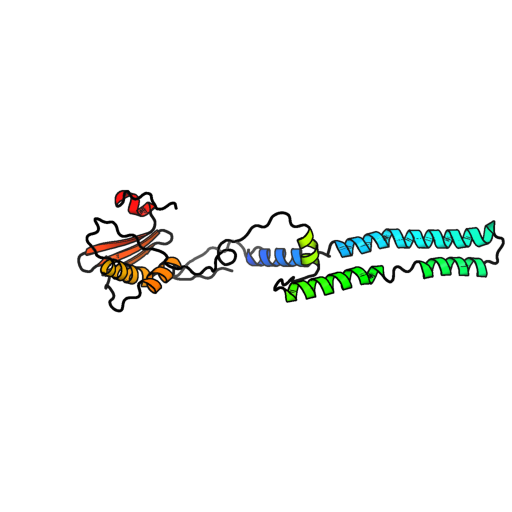A N 1
ATOM 788 C CA . ILE A 1 112 ? 5.693 7.627 0.820 1.00 92.38 112 ILE A CA 1
ATOM 789 C C . ILE A 1 112 ? 6.671 6.547 0.362 1.00 92.38 112 ILE A C 1
ATOM 791 O O . ILE A 1 112 ? 7.632 6.815 -0.360 1.00 92.38 112 ILE A O 1
ATOM 795 N N . LEU A 1 113 ? 6.420 5.304 0.768 1.00 89.88 113 LEU A N 1
ATOM 796 C CA . LEU A 1 113 ? 7.275 4.175 0.421 1.00 89.88 113 LEU A CA 1
ATOM 797 C C . LEU A 1 113 ? 6.690 3.375 -0.746 1.00 89.88 113 LEU A C 1
ATOM 799 O O . LEU A 1 113 ? 5.707 2.649 -0.600 1.00 89.88 113 LEU A O 1
ATOM 803 N N . PHE A 1 114 ? 7.345 3.453 -1.901 1.00 85.19 114 PHE A N 1
ATOM 804 C CA . PHE A 1 114 ? 7.054 2.588 -3.042 1.00 85.19 114 PHE A CA 1
ATOM 805 C C . PHE A 1 114 ? 7.876 1.300 -2.939 1.00 85.19 114 PHE A C 1
ATOM 807 O O . PHE A 1 114 ? 9.098 1.346 -2.816 1.00 85.19 114 PHE A O 1
ATOM 814 N N . ARG A 1 115 ? 7.218 0.138 -3.020 1.00 79.81 115 ARG A N 1
ATOM 815 C CA . ARG A 1 115 ? 7.903 -1.167 -2.938 1.00 79.81 115 ARG A CA 1
ATOM 816 C C . ARG A 1 115 ? 8.750 -1.490 -4.170 1.00 79.81 115 ARG A C 1
ATOM 818 O O . ARG A 1 115 ? 9.715 -2.235 -4.055 1.00 79.81 115 ARG A O 1
ATOM 825 N N . ASN A 1 116 ? 8.380 -0.981 -5.345 1.00 79.00 116 ASN A N 1
ATOM 826 C CA . ASN A 1 116 ? 9.123 -1.180 -6.587 1.00 79.00 116 ASN A CA 1
ATOM 827 C C . ASN A 1 116 ? 8.900 -0.016 -7.573 1.00 79.00 116 ASN A C 1
ATOM 829 O O . ASN A 1 116 ? 7.976 0.785 -7.417 1.00 79.00 116 ASN A O 1
ATOM 833 N N . ALA A 1 117 ? 9.752 0.061 -8.600 1.00 79.00 117 ALA A N 1
ATOM 834 C CA . ALA A 1 117 ? 9.686 1.073 -9.659 1.00 79.00 117 ALA A CA 1
ATOM 835 C C . ALA A 1 117 ? 8.351 1.055 -10.425 1.00 79.00 117 ALA A C 1
ATOM 837 O O . ALA A 1 117 ? 7.785 2.104 -10.725 1.00 79.00 117 ALA A O 1
ATOM 838 N N . LYS A 1 118 ? 7.803 -0.142 -10.670 1.00 81.31 118 LYS A N 1
ATOM 839 C CA . LYS A 1 118 ? 6.525 -0.319 -11.369 1.00 81.31 118 LYS A CA 1
ATOM 840 C C . LYS A 1 118 ? 5.367 0.355 -10.632 1.00 81.31 118 LYS A C 1
ATOM 842 O O . LYS A 1 118 ? 4.514 0.962 -11.271 1.00 81.31 118 LYS A O 1
ATOM 847 N N . SER A 1 119 ? 5.331 0.280 -9.301 1.00 84.75 119 SER A N 1
ATOM 848 C CA . SER A 1 119 ? 4.310 0.948 -8.493 1.00 84.75 119 SER A CA 1
ATOM 849 C C . SER A 1 119 ? 4.347 2.462 -8.678 1.00 84.75 119 SER A C 1
ATOM 851 O O . SER A 1 119 ? 3.288 3.064 -8.801 1.00 84.75 119 SER A O 1
ATOM 853 N N . LEU A 1 120 ? 5.539 3.066 -8.750 1.00 85.50 120 LEU A N 1
ATOM 854 C CA . LEU A 1 120 ? 5.695 4.501 -9.005 1.00 85.50 120 LEU A CA 1
ATOM 855 C C . LEU A 1 120 ? 5.172 4.886 -10.400 1.00 85.50 120 LEU A C 1
ATOM 857 O O . LEU A 1 120 ? 4.487 5.895 -10.549 1.00 85.50 120 LEU A O 1
ATOM 861 N N . GLU A 1 121 ? 5.442 4.064 -11.414 1.00 83.44 121 GLU A N 1
ATOM 862 C CA . GLU A 1 121 ? 4.946 4.286 -12.779 1.00 83.44 121 GLU A CA 1
ATOM 863 C C . GLU A 1 121 ? 3.425 4.156 -12.888 1.00 83.44 121 GLU A C 1
ATOM 865 O O . GLU A 1 121 ? 2.775 4.995 -13.511 1.00 83.44 121 GLU A O 1
ATOM 870 N N . LEU A 1 122 ? 2.845 3.122 -12.273 1.00 84.25 122 LEU A N 1
ATOM 871 C CA . LEU A 1 122 ? 1.395 2.922 -12.255 1.00 84.25 122 LEU A CA 1
ATOM 872 C C . LEU A 1 122 ? 0.684 4.037 -11.488 1.00 84.25 122 LEU A C 1
ATOM 874 O O . LEU A 1 122 ? -0.397 4.457 -11.899 1.00 84.25 122 LEU A O 1
ATOM 878 N N . PHE A 1 123 ? 1.308 4.550 -10.423 1.00 87.88 123 PHE A N 1
ATOM 879 C CA . PHE A 1 123 ? 0.752 5.614 -9.591 1.00 87.88 123 PHE A CA 1
ATOM 880 C C . PHE A 1 123 ? 0.390 6.866 -10.399 1.00 87.88 123 PHE A C 1
ATOM 882 O O . PHE A 1 123 ? -0.653 7.467 -10.156 1.00 87.88 123 PHE A O 1
ATOM 889 N N . LYS A 1 124 ? 1.186 7.207 -11.426 1.00 84.81 124 LYS A N 1
ATOM 890 C CA . LYS A 1 124 ? 0.908 8.322 -12.351 1.00 84.81 124 LYS A CA 1
ATOM 891 C C . LYS A 1 124 ? -0.468 8.220 -13.024 1.00 84.81 124 LYS A C 1
ATOM 893 O O . LYS A 1 124 ? -1.063 9.243 -13.349 1.00 84.81 124 LYS A O 1
ATOM 898 N N . ASN A 1 125 ? -0.947 7.005 -13.285 1.00 86.00 125 ASN A N 1
ATOM 899 C CA . ASN A 1 125 ? -2.151 6.765 -14.083 1.00 86.00 125 ASN A CA 1
ATOM 900 C C . ASN A 1 125 ? -3.398 6.480 -13.230 1.00 86.00 125 ASN A C 1
ATOM 902 O O . ASN A 1 125 ? -4.467 6.227 -13.788 1.00 86.00 125 ASN A O 1
ATOM 906 N N . ILE A 1 126 ? -3.284 6.504 -11.898 1.00 91.12 126 ILE A N 1
ATOM 907 C CA . ILE A 1 126 ? -4.418 6.284 -10.997 1.00 91.12 126 ILE A CA 1
ATOM 908 C C . ILE A 1 126 ? -5.417 7.440 -11.142 1.00 91.12 126 ILE A C 1
ATOM 910 O O . ILE A 1 126 ? -5.050 8.608 -11.055 1.00 91.12 126 ILE A O 1
ATOM 914 N N . ARG A 1 127 ? -6.696 7.107 -11.354 1.00 95.88 127 ARG A N 1
ATOM 915 C CA . ARG A 1 127 ? -7.807 8.078 -11.464 1.00 95.88 127 ARG A 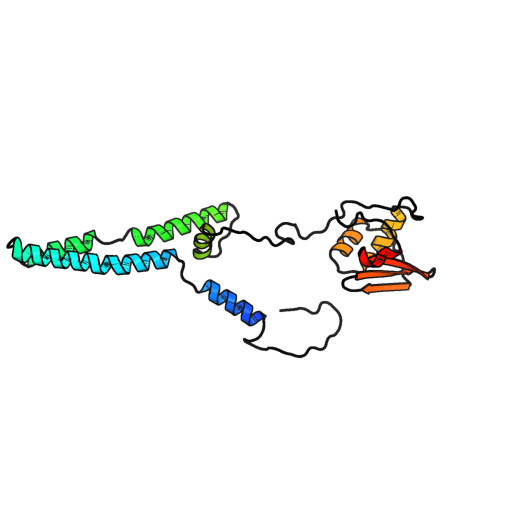CA 1
ATOM 916 C C . ARG A 1 127 ? -8.821 7.984 -10.330 1.00 95.88 127 ARG A C 1
ATOM 918 O O . ARG A 1 127 ? -9.575 8.921 -10.106 1.00 95.88 127 ARG A O 1
ATOM 925 N N . GLN A 1 128 ? -8.856 6.848 -9.646 1.00 95.69 128 GLN A N 1
ATOM 926 C CA . GLN A 1 128 ? -9.785 6.573 -8.563 1.00 95.69 128 GLN A CA 1
ATOM 927 C C . GLN A 1 128 ? -9.005 5.981 -7.399 1.00 95.69 128 GLN A C 1
ATOM 929 O O . GLN A 1 128 ? -8.174 5.094 -7.592 1.00 95.69 128 GLN A O 1
ATOM 934 N N . VAL A 1 129 ? -9.288 6.476 -6.198 1.00 93.62 129 VAL A N 1
ATOM 935 C CA . VAL A 1 129 ? -8.717 5.961 -4.958 1.00 93.62 129 VAL A CA 1
ATOM 936 C C . VAL A 1 129 ? -9.869 5.498 -4.085 1.00 93.62 129 VAL A C 1
ATOM 938 O O . VAL A 1 129 ? -10.784 6.267 -3.801 1.00 93.62 129 VAL A O 1
ATOM 941 N N . VAL A 1 130 ? -9.836 4.227 -3.699 1.00 95.31 130 VAL A N 1
ATOM 942 C CA . VAL A 1 130 ? -10.790 3.642 -2.759 1.00 95.31 130 VAL A CA 1
ATOM 943 C C . VAL A 1 130 ? -10.046 3.442 -1.452 1.00 95.31 130 VAL A C 1
ATOM 945 O O . VAL A 1 130 ? -9.030 2.749 -1.417 1.00 95.31 130 VAL A O 1
ATOM 948 N N . PHE A 1 131 ? -10.532 4.081 -0.397 1.00 93.56 131 PHE A N 1
ATOM 949 C CA . PHE A 1 131 ? -9.949 3.963 0.929 1.00 93.56 131 PHE A CA 1
ATOM 950 C C . PHE A 1 131 ? -10.713 2.921 1.731 1.00 93.56 131 PHE A C 1
ATOM 952 O O . PHE A 1 131 ? -11.945 2.923 1.748 1.00 93.56 131 PHE A O 1
ATOM 959 N N . ASP A 1 132 ? -9.977 2.062 2.431 1.00 91.75 132 ASP A N 1
ATOM 960 C CA . ASP A 1 132 ? -10.567 1.345 3.551 1.00 91.75 132 ASP A CA 1
ATOM 961 C C . ASP A 1 132 ? -10.892 2.351 4.666 1.00 91.75 132 ASP A C 1
ATOM 963 O O . ASP A 1 132 ? -10.219 3.370 4.828 1.00 91.75 132 ASP A O 1
ATOM 967 N N . LYS A 1 133 ? -11.949 2.112 5.438 1.00 91.56 133 LYS A N 1
ATOM 968 C CA . LYS A 1 133 ? -12.315 3.031 6.520 1.00 91.56 133 LYS A CA 1
ATOM 969 C C . LYS A 1 133 ? -11.411 2.802 7.726 1.00 91.56 133 LYS A C 1
ATOM 971 O O . LYS A 1 133 ? -10.745 3.721 8.200 1.00 91.56 133 LYS A O 1
ATOM 976 N N . THR A 1 134 ? -11.411 1.573 8.230 1.00 82.56 134 THR A N 1
ATOM 977 C CA . THR A 1 134 ? -10.815 1.229 9.521 1.00 82.56 134 THR A CA 1
ATOM 978 C C . THR A 1 134 ? -9.307 1.050 9.375 1.00 82.56 134 THR A C 1
ATOM 980 O O . THR A 1 134 ? -8.857 0.197 8.625 1.00 82.56 134 THR A O 1
ATOM 983 N N . GLY A 1 135 ? -8.512 1.847 10.091 1.00 83.12 135 GLY A N 1
ATOM 984 C CA . GLY A 1 135 ? -7.046 1.784 10.028 1.00 83.12 135 GLY A CA 1
ATOM 985 C C . GLY A 1 135 ? -6.418 2.548 8.855 1.00 83.12 135 GLY A C 1
ATOM 986 O O . GLY A 1 135 ? -5.195 2.573 8.753 1.00 83.12 135 GLY A O 1
ATOM 987 N N . THR A 1 136 ? -7.226 3.180 7.991 1.00 90.31 136 THR A N 1
ATOM 988 C CA . THR A 1 136 ? -6.747 4.096 6.936 1.00 90.31 136 THR A CA 1
ATOM 989 C C . THR A 1 136 ? -7.345 5.494 7.103 1.00 90.31 136 THR A C 1
ATOM 991 O O . THR A 1 136 ? -6.601 6.439 7.339 1.00 90.31 136 THR A O 1
ATOM 994 N N . LEU A 1 137 ? -8.674 5.644 7.021 1.00 92.31 137 LEU A N 1
ATOM 995 C CA . LEU A 1 137 ? -9.337 6.930 7.292 1.00 92.31 137 LEU A CA 1
ATOM 996 C C . LEU A 1 137 ? -9.522 7.179 8.790 1.00 92.31 137 LEU A C 1
ATOM 998 O O . LEU A 1 137 ? -9.510 8.321 9.240 1.00 92.31 137 LEU A O 1
ATOM 1002 N N . THR A 1 138 ? -9.705 6.109 9.563 1.00 89.75 138 THR A N 1
ATOM 1003 C CA . THR A 1 138 ? -9.819 6.165 11.021 1.00 89.75 138 THR A CA 1
ATOM 1004 C C . THR A 1 138 ? -8.647 5.449 11.677 1.00 89.75 138 THR A C 1
ATOM 1006 O O . THR A 1 138 ? -8.037 4.553 11.097 1.00 89.75 138 THR A O 1
ATOM 1009 N N . THR A 1 139 ? -8.353 5.799 12.927 1.00 85.62 139 THR A N 1
ATOM 1010 C CA . THR A 1 139 ? -7.268 5.184 13.710 1.00 85.62 139 THR A CA 1
ATOM 1011 C C . THR A 1 139 ? -7.545 3.726 14.093 1.00 85.62 139 THR A C 1
ATOM 1013 O O . THR A 1 139 ? -6.656 3.051 14.600 1.00 85.62 139 THR A O 1
ATOM 1016 N N . GLY A 1 140 ? -8.779 3.241 13.899 1.00 83.19 140 GLY A N 1
ATOM 1017 C CA . GLY A 1 140 ? -9.237 1.936 14.389 1.00 83.19 140 GLY A CA 1
ATOM 1018 C C . GLY A 1 140 ? -9.468 1.881 15.905 1.00 83.19 140 GLY A C 1
ATOM 1019 O O . GLY A 1 140 ? -9.995 0.887 16.401 1.00 83.19 140 GLY A O 1
ATOM 1020 N N . ASN A 1 141 ? -9.135 2.953 16.629 1.00 82.25 141 ASN A N 1
ATOM 1021 C CA . ASN A 1 141 ? -9.370 3.081 18.059 1.00 82.25 141 ASN A CA 1
ATOM 1022 C C . ASN A 1 141 ? -10.696 3.805 18.288 1.00 82.25 141 ASN A C 1
ATOM 1024 O O . ASN A 1 141 ? -10.860 4.955 17.886 1.00 82.25 141 ASN A O 1
ATOM 1028 N N . PHE A 1 142 ? -11.639 3.125 18.933 1.00 87.56 142 PHE A N 1
ATOM 1029 C CA . PHE A 1 142 ? -12.913 3.722 19.316 1.00 87.56 142 PHE A CA 1
ATOM 1030 C C . PHE A 1 142 ? -12.722 4.624 20.540 1.00 87.56 142 PHE A C 1
ATOM 1032 O O . PHE A 1 142 ? -12.039 4.247 21.494 1.00 87.56 142 PHE A O 1
ATOM 1039 N N . SER A 1 143 ? -13.365 5.789 20.525 1.00 88.81 143 SER A N 1
ATOM 1040 C CA . SER A 1 143 ? -13.461 6.705 21.663 1.00 88.81 143 SER A CA 1
ATOM 1041 C C . SER A 1 143 ? -14.921 7.056 21.917 1.00 88.81 143 SER A C 1
ATOM 1043 O O . SER A 1 143 ? -15.657 7.343 20.972 1.00 88.81 143 SER A O 1
ATOM 1045 N N . LEU A 1 144 ? -15.328 7.055 23.185 1.00 90.50 144 LEU A N 1
ATOM 1046 C CA . LEU A 1 144 ? -16.652 7.500 23.589 1.00 90.50 144 LEU A CA 1
ATOM 1047 C C . LEU A 1 144 ? -16.706 9.031 23.502 1.00 90.50 144 LEU A C 1
ATOM 1049 O O . LEU A 1 144 ? -15.940 9.708 24.181 1.00 90.50 144 LEU A O 1
ATOM 1053 N N . GLU A 1 145 ? -17.583 9.565 22.653 1.00 89.25 145 GLU A N 1
ATOM 1054 C CA . GLU A 1 145 ? -17.732 11.015 22.475 1.00 89.25 145 GLU A CA 1
ATOM 1055 C C . GLU A 1 145 ? -18.797 11.592 23.413 1.00 89.25 145 GLU A C 1
ATOM 1057 O O . GLU A 1 145 ? -18.553 12.574 24.111 1.00 89.25 145 GLU A O 1
ATOM 1062 N N . ARG A 1 146 ? -19.992 10.989 23.425 1.00 88.06 146 ARG A N 1
ATOM 1063 C CA . ARG A 1 146 ? -21.156 11.482 24.166 1.00 88.06 146 ARG A CA 1
ATOM 1064 C C . ARG A 1 146 ? -21.993 10.335 24.708 1.00 88.06 146 ARG A C 1
ATOM 1066 O O . ARG A 1 146 ? -22.024 9.248 24.134 1.00 88.06 146 ARG A O 1
ATOM 1073 N N . VAL A 1 147 ? -22.685 10.621 25.805 1.00 88.06 147 VAL A N 1
ATOM 1074 C CA . VAL A 1 147 ? -23.664 9.740 26.444 1.00 88.06 147 VAL A CA 1
ATOM 1075 C C . VAL A 1 147 ? -24.984 10.486 26.492 1.00 88.06 147 VAL A C 1
ATOM 1077 O O . VAL A 1 147 ? -25.029 11.637 26.924 1.00 88.06 147 VAL A O 1
ATOM 1080 N N . TRP A 1 148 ? -26.050 9.837 26.038 1.00 86.50 148 TRP A N 1
ATOM 1081 C CA . TRP A 1 148 ? -27.405 10.358 26.155 1.00 86.50 148 TRP A CA 1
ATOM 1082 C C . TRP A 1 148 ? -28.212 9.424 27.034 1.00 86.50 148 TRP A C 1
ATOM 1084 O O . TRP A 1 148 ? -28.344 8.236 26.745 1.00 86.50 148 TRP A O 1
ATOM 1094 N N . LEU A 1 149 ? -28.733 9.983 28.118 1.00 86.25 149 LEU A N 1
ATOM 1095 C CA . LEU A 1 149 ? -29.675 9.305 28.987 1.00 86.25 149 LEU A CA 1
ATOM 1096 C C . LEU A 1 149 ? -31.069 9.786 28.628 1.00 86.25 149 LEU A C 1
ATOM 1098 O O . LEU A 1 149 ? -31.274 10.972 28.361 1.00 86.25 149 LEU A O 1
ATOM 1102 N N . ASN A 1 150 ? -32.021 8.859 28.623 1.00 83.69 150 ASN A N 1
ATOM 1103 C CA . ASN A 1 150 ? -33.421 9.224 28.493 1.00 83.69 150 ASN A CA 1
ATOM 1104 C C . ASN A 1 150 ? -33.791 10.153 29.672 1.00 83.69 150 ASN A C 1
ATOM 1106 O O . ASN A 1 150 ? -33.511 9.778 30.812 1.00 83.69 150 ASN A O 1
ATOM 1110 N N . PRO A 1 151 ? -34.393 11.335 29.438 1.00 79.94 151 PRO A N 1
ATOM 1111 C CA . PRO A 1 151 ? -34.826 12.227 30.515 1.00 79.94 151 PRO A CA 1
ATOM 1112 C C . PRO A 1 151 ? -35.755 11.563 31.539 1.00 79.94 151 PRO A C 1
ATOM 1114 O O . PRO A 1 151 ? -35.719 11.923 32.711 1.00 79.94 151 PRO A O 1
ATOM 1117 N N . ASP A 1 152 ? -36.534 10.568 31.106 1.00 82.25 152 ASP A N 1
ATOM 1118 C CA . ASP A 1 152 ? -37.446 9.796 31.958 1.00 82.25 152 ASP A CA 1
ATOM 1119 C C . ASP A 1 152 ? -36.771 8.567 32.604 1.00 82.25 152 ASP A C 1
ATOM 1121 O O . ASP A 1 152 ? -37.439 7.711 33.189 1.00 82.25 152 ASP A O 1
ATOM 1125 N N . ALA A 1 153 ? -35.446 8.424 32.474 1.00 80.69 153 ALA A N 1
ATOM 1126 C CA . ALA A 1 153 ? -34.719 7.309 33.063 1.00 80.69 153 ALA A CA 1
ATOM 1127 C C . ALA A 1 153 ? -34.780 7.358 34.595 1.00 80.69 153 ALA A C 1
ATOM 1129 O O . ALA A 1 153 ? -34.536 8.381 35.231 1.00 80.69 153 ALA A O 1
ATOM 1130 N N . THR A 1 154 ? -35.028 6.200 35.203 1.00 83.62 154 THR A N 1
ATOM 1131 C CA . THR A 1 154 ? -35.041 6.030 36.663 1.00 83.62 154 THR A CA 1
ATOM 1132 C C . THR A 1 154 ? -33.644 5.939 37.279 1.00 83.62 154 THR A C 1
ATOM 1134 O O . THR A 1 154 ? -33.526 5.886 38.501 1.00 83.62 154 THR A O 1
ATOM 1137 N N . ILE A 1 155 ? -32.594 5.861 36.455 1.00 86.75 155 ILE A N 1
ATOM 1138 C CA . ILE A 1 155 ? -31.199 5.735 36.887 1.00 86.75 155 ILE A CA 1
ATOM 1139 C C . ILE A 1 155 ? -30.418 6.996 36.531 1.00 86.75 155 ILE A C 1
ATOM 1141 O O . ILE A 1 155 ? -30.599 7.565 35.454 1.00 86.75 155 ILE A O 1
ATOM 1145 N N . ASP A 1 156 ? -29.534 7.414 37.432 1.00 89.25 156 ASP A N 1
ATOM 1146 C CA . ASP A 1 156 ? -28.612 8.511 37.173 1.00 89.25 156 ASP A CA 1
ATOM 1147 C C . ASP A 1 156 ? -27.445 8.063 36.276 1.00 89.25 156 ASP A C 1
ATOM 1149 O O . ASP A 1 156 ? -27.228 6.875 36.006 1.00 89.25 156 ASP A O 1
ATOM 1153 N N . GLU A 1 157 ? -26.672 9.037 35.799 1.00 88.94 157 GLU A N 1
ATOM 1154 C CA . GLU A 1 157 ? -25.553 8.776 34.897 1.00 88.94 157 GLU A CA 1
ATOM 1155 C C . GLU A 1 157 ? -24.484 7.885 35.529 1.00 88.94 157 GLU A C 1
ATOM 1157 O O . GLU A 1 157 ? -23.984 6.970 34.878 1.00 88.94 157 GLU A O 1
ATOM 1162 N N . ALA A 1 158 ? -24.165 8.100 36.806 1.00 89.06 158 ALA A N 1
ATOM 1163 C CA . ALA A 1 158 ? -23.161 7.308 37.505 1.00 89.06 158 ALA A CA 1
ATOM 1164 C C . ALA A 1 158 ? -23.564 5.827 37.587 1.00 89.06 158 ALA A C 1
ATOM 1166 O O . ALA A 1 158 ? -22.750 4.940 37.310 1.00 89.06 158 ALA A O 1
ATOM 1167 N N . THR A 1 159 ? -24.833 5.554 37.903 1.00 90.06 159 THR A N 1
ATOM 1168 C CA . THR A 1 159 ? -25.382 4.197 37.946 1.00 90.06 159 THR A CA 1
ATOM 1169 C C . THR A 1 159 ? -25.410 3.575 36.551 1.00 90.06 159 THR A C 1
ATOM 1171 O O . THR A 1 159 ? -24.983 2.431 36.382 1.00 90.06 159 THR A O 1
ATOM 1174 N N . PHE A 1 160 ? -25.827 4.324 35.525 1.00 91.56 160 PHE A N 1
ATOM 1175 C CA . PHE A 1 160 ? -25.784 3.859 34.135 1.00 91.56 160 PHE A CA 1
ATOM 1176 C C . PHE A 1 160 ? -24.365 3.459 33.710 1.00 91.56 160 PHE A C 1
ATOM 1178 O O . PHE A 1 160 ? -24.160 2.352 33.209 1.00 91.56 160 PHE A O 1
ATOM 1185 N N . GLN A 1 161 ? -23.377 4.323 33.953 1.00 92.06 161 GLN A N 1
ATOM 1186 C CA . GLN A 1 161 ? -21.975 4.063 33.622 1.00 92.06 161 GLN A CA 1
ATOM 1187 C C . GLN A 1 161 ? -21.455 2.808 34.339 1.00 92.06 161 GLN A C 1
ATOM 1189 O O . GLN A 1 161 ? -20.777 1.979 33.729 1.00 92.06 161 GLN A O 1
ATOM 1194 N N . GLN A 1 162 ? -21.824 2.616 35.610 1.00 92.56 162 GLN A N 1
ATOM 1195 C CA . GLN A 1 162 ? -21.461 1.426 36.378 1.00 92.56 162 GLN A CA 1
ATOM 1196 C C . GLN A 1 162 ? -22.039 0.136 35.774 1.00 92.56 162 GLN A C 1
ATOM 1198 O O . GLN A 1 162 ? -21.314 -0.860 35.644 1.00 92.56 162 GLN A O 1
ATOM 1203 N N . TYR A 1 163 ? -23.321 0.135 35.399 1.00 92.31 163 TYR A N 1
ATOM 1204 C CA . TYR A 1 163 ? -23.963 -1.014 34.757 1.00 92.31 163 TYR A CA 1
ATOM 1205 C C . TYR A 1 163 ? -23.371 -1.289 33.372 1.00 92.31 163 TYR A C 1
ATOM 1207 O O . TYR A 1 163 ? -23.018 -2.433 33.084 1.00 92.31 163 TYR A O 1
ATOM 1215 N N . ALA A 1 164 ? -23.182 -0.251 32.553 1.00 93.00 164 ALA A N 1
ATOM 1216 C CA . ALA A 1 164 ? -22.586 -0.359 31.224 1.00 93.00 164 ALA A CA 1
ATOM 1217 C C . ALA A 1 164 ? -21.164 -0.941 31.286 1.00 93.00 164 ALA A C 1
ATOM 1219 O O . ALA A 1 164 ? -20.861 -1.901 30.581 1.00 93.00 164 ALA A O 1
ATOM 1220 N N . PHE A 1 165 ? -20.315 -0.446 32.195 1.00 94.12 165 PHE A N 1
ATOM 1221 C CA . PHE A 1 165 ? -18.995 -1.026 32.455 1.00 94.12 165 PHE A CA 1
ATOM 1222 C C . PHE A 1 165 ? -19.083 -2.496 32.875 1.00 94.12 165 PHE A C 1
ATOM 1224 O O . PHE A 1 165 ? -18.368 -3.349 32.347 1.00 94.12 165 PHE A O 1
ATOM 1231 N N . SER A 1 166 ? -19.961 -2.799 33.833 1.00 93.69 166 SER A N 1
ATOM 1232 C CA . SER A 1 166 ? -20.088 -4.145 34.396 1.00 93.69 166 SER A CA 1
ATOM 1233 C C . SER A 1 166 ? -20.590 -5.157 33.374 1.00 93.69 166 SER A C 1
ATOM 1235 O O . SER A 1 166 ? -20.270 -6.338 33.495 1.00 93.69 166 SER A O 1
ATOM 1237 N N . LEU A 1 167 ? -21.374 -4.718 32.391 1.00 93.06 167 LEU A N 1
ATOM 1238 C CA . LEU A 1 167 ? -21.868 -5.545 31.298 1.00 93.06 167 LEU A CA 1
ATOM 1239 C C . LEU A 1 167 ? -20.803 -5.728 30.207 1.00 93.06 167 LEU A C 1
ATOM 1241 O O . LEU A 1 167 ? -20.477 -6.855 29.842 1.00 93.06 167 LEU A O 1
ATOM 1245 N N . GLU A 1 168 ? -20.210 -4.629 29.736 1.00 93.62 168 GLU A N 1
ATOM 1246 C CA . GLU A 1 168 ? -19.305 -4.623 28.579 1.00 93.62 168 GLU A CA 1
ATOM 1247 C C . GLU A 1 168 ? -17.897 -5.153 28.891 1.00 93.62 168 GLU A C 1
ATOM 1249 O O . GLU A 1 168 ? -17.191 -5.589 27.982 1.00 93.62 168 GLU A O 1
ATOM 1254 N N . LYS A 1 169 ? -17.480 -5.211 30.168 1.00 90.81 169 LYS A N 1
ATOM 1255 C CA . LYS A 1 169 ? -16.158 -5.749 30.563 1.00 90.81 169 LYS A CA 1
ATOM 1256 C C . LYS A 1 169 ? -15.916 -7.207 30.142 1.00 90.81 169 LYS A C 1
ATOM 1258 O O . LYS A 1 169 ? -14.769 -7.648 30.157 1.00 90.81 169 LYS A O 1
ATOM 1263 N N . TYR A 1 170 ? -16.971 -7.955 29.808 1.00 89.12 170 TYR A N 1
ATOM 1264 C CA . TYR A 1 170 ? -16.884 -9.353 29.377 1.00 89.12 170 TYR A CA 1
ATOM 1265 C C . TYR A 1 170 ? -16.767 -9.527 27.854 1.00 89.12 170 TYR A C 1
ATOM 1267 O O . TYR A 1 170 ? -16.376 -10.608 27.416 1.00 89.12 170 TYR A O 1
ATOM 1275 N N . SER A 1 171 ? -17.069 -8.500 27.048 1.00 89.88 171 SER A N 1
ATOM 1276 C CA . SER A 1 171 ? -17.014 -8.599 25.584 1.00 89.88 171 SER A CA 1
ATOM 1277 C C . SER A 1 171 ? -15.632 -8.246 25.037 1.00 89.88 171 SER A C 1
ATOM 1279 O O . SER A 1 171 ? -14.935 -7.338 25.498 1.00 89.88 171 SER A O 1
ATOM 1281 N N . ASN A 1 172 ? -15.239 -8.954 23.977 1.00 87.06 172 ASN A N 1
ATOM 1282 C CA . ASN A 1 172 ? -14.022 -8.652 23.227 1.00 87.06 172 ASN A CA 1
ATOM 1283 C C . ASN A 1 172 ? -14.226 -7.638 22.093 1.00 87.06 172 ASN A C 1
ATOM 1285 O O . ASN A 1 172 ? -13.251 -7.277 21.420 1.00 87.06 172 ASN A O 1
ATOM 1289 N N . HIS A 1 173 ? -15.457 -7.173 21.874 1.00 87.75 173 HIS A N 1
ATOM 1290 C CA . HIS A 1 173 ? -15.791 -6.260 20.792 1.00 87.75 173 HIS A CA 1
ATOM 1291 C C . HIS A 1 173 ? -15.100 -4.889 20.974 1.00 87.75 173 HIS A C 1
ATOM 1293 O O . HIS A 1 173 ? -15.047 -4.371 22.090 1.00 87.75 173 HIS A O 1
ATOM 1299 N N . PRO A 1 174 ? -14.585 -4.243 19.906 1.00 88.50 174 PRO A N 1
ATOM 1300 C CA . PRO A 1 174 ? -13.918 -2.940 20.019 1.00 88.50 174 PRO A CA 1
ATOM 1301 C C . PRO A 1 174 ? -14.766 -1.840 20.684 1.00 88.50 174 PRO A C 1
ATOM 1303 O O . PRO A 1 174 ? -14.231 -1.036 21.445 1.00 88.50 174 PRO A O 1
ATOM 1306 N N . ILE A 1 175 ? -16.085 -1.834 20.446 1.00 89.88 175 ILE A N 1
ATOM 1307 C CA . ILE A 1 175 ? -17.031 -0.907 21.102 1.00 89.88 175 ILE A CA 1
ATOM 1308 C C . ILE A 1 175 ? -17.139 -1.206 22.603 1.00 89.88 175 ILE A C 1
ATOM 1310 O O . ILE A 1 175 ? -17.011 -0.290 23.407 1.00 89.88 175 ILE A O 1
ATOM 1314 N N . ALA A 1 176 ? -17.280 -2.478 22.984 1.00 91.38 176 ALA A N 1
ATOM 1315 C CA . ALA A 1 176 ? -17.346 -2.892 24.383 1.00 91.38 176 ALA A CA 1
ATOM 1316 C C . ALA A 1 176 ? -16.090 -2.481 25.155 1.00 91.38 176 ALA A C 1
ATOM 1318 O O . ALA A 1 176 ? -16.167 -1.889 26.228 1.00 91.38 176 ALA A O 1
ATOM 1319 N N . LYS A 1 177 ? -14.912 -2.701 24.556 1.00 90.88 177 LYS A N 1
ATOM 1320 C CA . LYS A 1 177 ? -13.626 -2.270 25.122 1.00 90.88 177 LYS A CA 1
ATOM 1321 C C . LYS A 1 177 ? -13.551 -0.758 25.302 1.00 90.88 177 LYS A C 1
ATOM 1323 O O . LYS A 1 177 ? -13.007 -0.300 26.302 1.00 90.88 177 LYS A O 1
ATOM 1328 N N . CYS A 1 178 ? -14.095 0.009 24.359 1.00 93.00 178 CYS A N 1
ATOM 1329 C CA . CYS A 1 178 ? -14.170 1.463 24.457 1.00 93.00 178 CYS A CA 1
ATOM 1330 C C . CYS A 1 178 ? -15.060 1.906 25.626 1.00 93.00 178 CYS A C 1
ATOM 1332 O O . CYS A 1 178 ? -14.617 2.688 26.465 1.00 93.00 178 CYS A O 1
ATOM 1334 N N . VAL A 1 179 ? -16.273 1.354 25.725 1.00 93.44 179 VAL A N 1
ATOM 1335 C CA . VAL A 1 179 ? -17.228 1.657 26.803 1.00 93.44 179 VAL A CA 1
ATOM 1336 C C . VAL A 1 179 ? -16.663 1.248 28.164 1.00 93.44 179 VAL A C 1
ATOM 1338 O O . VAL A 1 179 ? -16.654 2.046 29.098 1.00 93.44 179 VAL A O 1
ATOM 1341 N N . ALA A 1 180 ? -16.108 0.039 28.271 1.00 92.50 180 ALA A N 1
ATOM 1342 C CA . ALA A 1 180 ? -15.516 -0.458 29.507 1.00 92.50 180 ALA A CA 1
ATOM 1343 C C . ALA A 1 180 ? -14.274 0.347 29.937 1.00 92.50 180 ALA A C 1
ATOM 1345 O O . ALA A 1 180 ? -14.012 0.505 31.129 1.00 92.50 180 ALA A O 1
ATOM 1346 N N . ALA A 1 181 ? -13.501 0.876 28.984 1.00 92.50 181 ALA A N 1
ATOM 1347 C CA . ALA A 1 181 ? -12.390 1.772 29.289 1.00 92.50 181 ALA A CA 1
ATOM 1348 C C . ALA A 1 181 ? -12.874 3.160 29.738 1.00 92.50 181 ALA A C 1
ATOM 1350 O O . ALA A 1 181 ? -12.321 3.705 30.692 1.00 92.50 181 ALA A O 1
ATOM 1351 N N . ALA A 1 182 ? -13.900 3.711 29.080 1.00 92.44 182 ALA A N 1
ATOM 1352 C CA . ALA A 1 182 ? -14.442 5.036 29.373 1.00 92.44 182 ALA A CA 1
ATOM 1353 C C . ALA A 1 182 ? -15.156 5.095 30.732 1.00 92.44 182 ALA A C 1
ATOM 1355 O O . ALA A 1 182 ? -14.958 6.038 31.491 1.00 92.44 182 ALA A O 1
ATOM 1356 N N . PHE A 1 183 ? -15.936 4.067 31.071 1.00 93.25 183 PHE A N 1
ATOM 1357 C CA . PHE A 1 183 ? -16.736 4.008 32.301 1.00 93.25 183 PHE A CA 1
ATOM 1358 C C . PHE A 1 183 ? -16.097 3.175 33.406 1.00 93.25 183 PHE A C 1
ATOM 1360 O O . PHE A 1 183 ? -16.788 2.631 34.267 1.00 93.25 183 PHE A O 1
ATOM 1367 N N . LYS A 1 184 ? -14.769 3.030 33.380 1.00 88.44 184 LYS A N 1
ATOM 1368 C CA . LYS A 1 184 ? -14.043 2.183 34.323 1.00 88.44 184 LYS A CA 1
ATOM 1369 C C . LYS A 1 184 ? -14.389 2.551 35.769 1.00 88.44 184 LYS A C 1
ATOM 1371 O O . LYS A 1 184 ? -13.912 3.551 36.301 1.00 88.44 184 LYS A O 1
ATOM 1376 N N . SER A 1 185 ? -15.169 1.692 36.418 1.00 82.06 185 SER A N 1
ATOM 1377 C CA . SER A 1 185 ? -15.593 1.864 37.805 1.00 82.06 185 SER A CA 1
ATOM 1378 C C . SER A 1 185 ? -14.806 0.937 38.729 1.00 82.06 185 SER A C 1
ATOM 1380 O O . SER A 1 185 ? -14.431 -0.174 38.351 1.00 82.06 185 SER A O 1
ATOM 1382 N N . LYS A 1 186 ? -14.549 1.389 39.963 1.00 77.38 186 LYS A N 1
ATOM 1383 C CA . LYS A 1 186 ? -13.991 0.535 41.029 1.00 77.38 186 LYS A CA 1
ATOM 1384 C C . LYS A 1 186 ? -15.021 -0.450 41.578 1.00 77.38 186 LYS A C 1
ATOM 1386 O O . LYS A 1 186 ? -14.636 -1.438 42.195 1.00 77.38 186 LYS A O 1
ATOM 1391 N N . THR A 1 187 ? -16.300 -0.164 41.365 1.00 80.38 187 THR A N 1
ATOM 1392 C CA . THR A 1 187 ? -17.418 -0.926 41.908 1.00 80.38 187 THR A CA 1
ATOM 1393 C C . THR A 1 187 ? -18.115 -1.626 40.755 1.00 80.38 187 THR A C 1
ATOM 1395 O O . THR A 1 187 ? -18.653 -0.964 39.869 1.00 80.38 187 THR A O 1
ATOM 1398 N N . ASP A 1 188 ? -18.114 -2.953 40.745 1.00 82.62 188 ASP A N 1
ATOM 1399 C CA . ASP A 1 188 ? -18.739 -3.739 39.692 1.00 82.62 188 ASP A CA 1
ATOM 1400 C C . ASP A 1 188 ? -20.056 -4.376 40.139 1.00 82.62 188 ASP A C 1
ATOM 1402 O O . ASP A 1 188 ? -20.238 -4.772 41.290 1.00 82.62 188 ASP A O 1
ATOM 1406 N N . VAL A 1 189 ? -20.991 -4.478 39.200 1.00 87.00 189 VAL A N 1
ATOM 1407 C CA . VAL A 1 189 ? -22.233 -5.221 39.390 1.00 87.00 189 VAL A CA 1
ATOM 1408 C C . VAL A 1 189 ? -21.948 -6.695 39.138 1.00 87.00 189 VAL A C 1
ATOM 1410 O O . VAL A 1 189 ? -21.370 -7.070 38.114 1.00 87.00 189 VAL A O 1
ATOM 1413 N N . ARG A 1 190 ? -22.354 -7.544 40.085 1.00 88.31 190 ARG A N 1
ATOM 1414 C CA . ARG A 1 190 ? -22.304 -8.997 39.923 1.00 88.31 190 ARG A CA 1
ATOM 1415 C C . ARG A 1 190 ? -23.580 -9.486 39.256 1.00 88.31 190 ARG A C 1
ATOM 1417 O O . ARG A 1 190 ? -24.656 -9.448 39.847 1.00 88.31 190 ARG A O 1
ATOM 1424 N N . TRP A 1 191 ? -23.428 -9.978 38.038 1.00 91.56 191 TRP A N 1
ATOM 1425 C CA . TRP A 1 191 ? -24.500 -10.591 37.268 1.00 91.56 191 TRP A CA 1
ATOM 1426 C C . TRP A 1 191 ? -24.686 -12.061 37.654 1.00 91.56 191 TRP A C 1
ATOM 1428 O O . TRP A 1 191 ? -23.706 -12.775 37.862 1.00 91.56 191 TRP A O 1
ATOM 1438 N N . GLN A 1 192 ? -25.933 -12.530 37.704 1.00 91.69 192 GLN A N 1
ATOM 1439 C CA . GLN A 1 192 ? -26.245 -13.959 37.805 1.00 91.69 192 GLN A CA 1
ATOM 1440 C C . GLN A 1 192 ? -25.961 -14.690 36.491 1.00 91.69 192 GLN A C 1
ATOM 1442 O O . GLN A 1 192 ? -25.464 -15.815 36.495 1.00 91.69 192 GLN A O 1
ATOM 1447 N N . LYS A 1 193 ? -26.265 -14.043 35.362 1.00 92.50 193 LYS A N 1
ATOM 1448 C CA . LYS A 1 193 ? -26.005 -14.554 34.015 1.00 92.50 193 LYS A CA 1
ATOM 1449 C C . LYS A 1 193 ? -25.528 -13.409 33.131 1.00 92.50 193 LYS A C 1
ATOM 1451 O O . LYS A 1 193 ? -26.099 -12.326 33.203 1.00 92.50 193 LYS A O 1
ATOM 1456 N N . VAL A 1 194 ? -24.512 -13.658 32.306 1.00 93.12 194 VAL A N 1
ATOM 1457 C CA . VAL A 1 194 ? -24.043 -12.754 31.243 1.00 93.12 194 VAL A CA 1
ATOM 1458 C C . VAL A 1 194 ? -23.854 -13.574 29.977 1.00 93.12 194 VAL A C 1
ATOM 1460 O O . VAL A 1 194 ? -23.309 -14.675 30.039 1.00 93.12 194 VAL A O 1
ATOM 1463 N N . GLU A 1 195 ? -24.302 -13.052 28.843 1.00 92.94 195 GLU A N 1
ATOM 1464 C CA . GLU A 1 195 ? -24.214 -13.718 27.549 1.00 92.94 195 GLU A CA 1
ATOM 1465 C C . GLU A 1 195 ? -23.915 -12.700 26.442 1.00 92.94 195 GLU A C 1
ATOM 1467 O O . GLU A 1 195 ? -24.581 -11.669 26.332 1.00 92.94 195 GLU A O 1
ATOM 1472 N N . GLU A 1 196 ? -22.908 -12.995 25.618 1.00 91.50 196 GLU A N 1
ATOM 1473 C CA . GLU A 1 196 ? -22.595 -12.227 24.411 1.00 91.50 196 GLU A CA 1
ATOM 1474 C C . GLU A 1 196 ? -23.235 -12.903 23.196 1.00 91.50 196 GLU A C 1
ATOM 1476 O O . GLU A 1 196 ? -22.863 -14.018 22.819 1.00 91.50 196 GLU A O 1
ATOM 1481 N N . VAL A 1 197 ? -24.169 -12.215 22.540 1.00 89.50 197 VAL A N 1
ATOM 1482 C CA . VAL A 1 197 ? -24.796 -12.697 21.307 1.00 89.50 197 VAL A CA 1
ATOM 1483 C C . VAL A 1 197 ? -24.147 -11.993 20.119 1.00 89.50 197 VAL A C 1
ATOM 1485 O O . VAL A 1 197 ? -24.301 -10.785 19.909 1.00 89.50 197 VAL A O 1
ATOM 1488 N N . LYS A 1 198 ? -23.408 -12.762 19.311 1.00 83.62 198 LYS A N 1
ATOM 1489 C CA . LYS A 1 198 ? -22.647 -12.238 18.166 1.00 83.62 198 LYS A CA 1
ATOM 1490 C C . LYS A 1 198 ? -23.551 -11.489 17.184 1.00 83.62 198 LYS A C 1
ATOM 1492 O O . LYS A 1 198 ? -24.559 -12.017 16.726 1.00 83.62 198 LYS A O 1
ATOM 1497 N N . GLY A 1 199 ? -23.152 -10.266 16.832 1.00 83.81 199 GLY A N 1
ATOM 1498 C CA . GLY A 1 199 ? -23.900 -9.390 15.921 1.00 83.81 199 GLY A CA 1
ATOM 1499 C C . GLY A 1 199 ? -25.102 -8.683 16.557 1.00 83.81 199 GLY A C 1
ATOM 1500 O O . GLY A 1 199 ? -25.770 -7.906 15.877 1.00 83.81 199 GLY A O 1
ATOM 1501 N N . VAL A 1 200 ? -25.366 -8.922 17.845 1.00 88.50 200 VAL A N 1
ATOM 1502 C CA . VAL A 1 200 ? -26.500 -8.347 18.575 1.00 88.50 200 VAL A CA 1
ATOM 1503 C C . VAL A 1 200 ? -26.021 -7.473 19.727 1.00 88.50 200 VAL A C 1
ATOM 1505 O O . VAL A 1 200 ? -26.329 -6.281 19.730 1.00 88.50 200 VAL A O 1
ATOM 1508 N N . GLY A 1 201 ? -25.276 -8.035 20.682 1.00 91.19 201 GLY A N 1
ATOM 1509 C CA . GLY A 1 201 ? -24.835 -7.312 21.874 1.00 91.19 201 GLY A CA 1
ATOM 1510 C C . GLY A 1 201 ? -24.679 -8.187 23.117 1.00 91.19 201 GLY A C 1
ATOM 1511 O O . GLY A 1 201 ? -24.651 -9.416 23.027 1.00 91.19 201 GLY A O 1
ATOM 1512 N N . MET A 1 202 ? -24.586 -7.528 24.269 1.00 93.44 202 MET A N 1
ATOM 1513 C CA . MET A 1 202 ? -24.436 -8.135 25.591 1.00 93.44 202 MET A CA 1
ATOM 1514 C C . MET A 1 202 ? -25.762 -8.156 26.343 1.00 93.44 202 MET A C 1
ATOM 1516 O O . MET A 1 202 ? -26.473 -7.153 26.370 1.00 93.44 202 MET A O 1
ATOM 1520 N N . PHE A 1 203 ? -26.054 -9.270 27.008 1.00 94.00 203 PHE A N 1
ATOM 1521 C CA . PHE A 1 203 ? -27.238 -9.447 27.847 1.00 94.00 203 PHE A CA 1
ATOM 1522 C C . PHE A 1 203 ? -26.832 -9.943 29.229 1.00 94.00 203 PHE A C 1
ATOM 1524 O O . PHE A 1 203 ? -25.969 -10.814 29.345 1.00 94.00 203 PHE A O 1
ATOM 1531 N N . ALA A 1 204 ? -27.466 -9.422 30.275 1.00 94.38 204 ALA A N 1
ATOM 1532 C CA . ALA A 1 204 ? -27.248 -9.890 31.632 1.00 94.38 204 ALA A CA 1
ATOM 1533 C C . ALA A 1 204 ? -28.512 -9.888 32.490 1.00 94.38 204 ALA A C 1
ATOM 1535 O O . ALA A 1 204 ? -29.493 -9.201 32.208 1.00 94.38 204 ALA A O 1
ATOM 1536 N N . THR A 1 205 ? -28.465 -10.668 33.565 1.00 94.62 205 THR A N 1
ATOM 1537 C CA . THR A 1 205 ? -29.495 -10.708 34.606 1.00 94.62 205 THR A CA 1
ATOM 1538 C C . THR A 1 205 ? -28.847 -10.446 35.957 1.00 94.62 205 THR A C 1
ATOM 1540 O O . THR A 1 205 ? -27.820 -11.052 36.275 1.00 94.62 205 THR A O 1
ATOM 1543 N N . ASP A 1 206 ? -29.409 -9.524 36.736 1.00 91.69 206 ASP A N 1
ATOM 1544 C CA . ASP A 1 206 ? -28.916 -9.204 38.079 1.00 91.69 206 ASP A CA 1
ATOM 1545 C C . ASP A 1 206 ? -29.483 -10.141 39.161 1.00 91.69 206 ASP A C 1
ATOM 1547 O O . ASP A 1 206 ? -30.251 -11.061 38.884 1.00 91.69 206 ASP A O 1
ATOM 1551 N N . ALA A 1 207 ? -29.083 -9.927 40.417 1.00 89.19 207 ALA A N 1
ATOM 1552 C CA . ALA A 1 207 ? -29.543 -10.738 41.542 1.00 89.19 207 ALA A CA 1
ATOM 1553 C C . ALA A 1 207 ? -31.032 -10.554 41.893 1.00 89.19 207 ALA A C 1
ATOM 1555 O O . ALA A 1 207 ? -31.612 -11.434 42.526 1.00 89.19 207 ALA A O 1
ATOM 1556 N N . ALA A 1 208 ? -31.635 -9.431 41.495 1.00 88.44 208 ALA A N 1
ATOM 1557 C CA . ALA A 1 208 ? -33.051 -9.135 41.694 1.00 88.44 208 ALA A CA 1
ATOM 1558 C C . ALA A 1 208 ? -33.931 -9.680 40.552 1.00 88.44 208 ALA A C 1
ATOM 1560 O O . ALA A 1 208 ? -35.155 -9.613 40.639 1.00 88.44 208 ALA A O 1
ATOM 1561 N N . GLY A 1 209 ? -33.320 -10.247 39.506 1.00 89.75 209 GLY A N 1
ATOM 1562 C CA . GLY A 1 209 ? -34.006 -10.792 38.338 1.00 89.75 209 GLY A CA 1
ATOM 1563 C C . GLY A 1 209 ? -34.265 -9.771 37.228 1.00 89.75 209 GLY A C 1
ATOM 1564 O O . GLY A 1 209 ? -34.938 -10.113 36.255 1.00 89.75 209 GLY A O 1
ATOM 1565 N N . ASN A 1 210 ? -33.736 -8.545 37.321 1.00 90.81 210 ASN A N 1
ATOM 1566 C CA . ASN A 1 210 ? -33.876 -7.568 36.242 1.00 90.81 210 ASN A CA 1
ATOM 1567 C C . ASN A 1 210 ? -32.971 -7.941 35.065 1.00 90.81 210 ASN A C 1
ATOM 1569 O O . ASN A 1 210 ? -31.858 -8.448 35.243 1.00 90.81 210 ASN A O 1
ATOM 1573 N N . GLN A 1 211 ? -33.445 -7.655 33.853 1.00 91.50 211 GLN A N 1
ATOM 1574 C CA . GLN A 1 211 ? -32.720 -7.910 32.613 1.00 91.50 211 GLN A CA 1
ATOM 1575 C C . GLN A 1 211 ? -32.083 -6.630 32.080 1.00 91.50 211 GLN A C 1
ATOM 1577 O O . GLN A 1 211 ? -32.732 -5.593 31.973 1.00 91.50 211 GLN A O 1
ATOM 1582 N N . TRP A 1 212 ? -30.815 -6.738 31.706 1.00 91.88 212 TRP A N 1
ATOM 1583 C CA . TRP A 1 212 ? -29.994 -5.643 31.210 1.00 91.88 212 TRP A CA 1
ATOM 1584 C C . TRP A 1 212 ? -29.427 -6.011 29.844 1.00 91.88 212 TRP A C 1
ATOM 1586 O O . TRP A 1 212 ? -29.029 -7.156 29.623 1.00 91.88 212 TRP A O 1
ATOM 1596 N N . ALA A 1 213 ? -29.382 -5.047 28.925 1.00 92.19 213 ALA A N 1
ATOM 1597 C CA . ALA A 1 213 ? -28.878 -5.265 27.576 1.00 92.19 213 ALA A CA 1
ATOM 1598 C C . ALA A 1 213 ? -28.081 -4.057 27.066 1.00 92.19 213 ALA A C 1
ATOM 1600 O O . ALA A 1 213 ? -28.513 -2.916 27.214 1.00 92.19 213 ALA A O 1
ATOM 1601 N N . ALA A 1 214 ? -26.953 -4.325 26.410 1.00 92.75 214 ALA A N 1
ATOM 1602 C CA . ALA A 1 214 ? -26.221 -3.373 25.583 1.00 92.75 214 ALA A CA 1
ATOM 1603 C C . ALA A 1 214 ? -26.238 -3.903 24.147 1.00 92.75 214 ALA A C 1
ATOM 1605 O O . ALA A 1 214 ? -25.577 -4.889 23.824 1.00 92.75 214 ALA A O 1
ATOM 1606 N N . THR A 1 215 ? -27.076 -3.309 23.297 1.00 91.69 215 THR A N 1
ATOM 1607 C CA . THR A 1 215 ? -27.391 -3.850 21.969 1.00 91.69 215 THR A CA 1
ATOM 1608 C C . THR A 1 215 ? -27.659 -2.742 20.950 1.00 91.69 215 THR A C 1
ATOM 1610 O O . THR A 1 215 ? -27.686 -1.558 21.276 1.00 91.69 215 THR A O 1
ATOM 1613 N N . ASN A 1 216 ? -27.821 -3.126 19.686 1.00 88.25 216 ASN A N 1
ATOM 1614 C CA . ASN A 1 216 ? -28.162 -2.209 18.608 1.00 88.25 216 ASN A CA 1
ATOM 1615 C C . ASN A 1 216 ? -29.655 -1.831 18.622 1.00 88.25 216 ASN A C 1
ATOM 1617 O O . ASN A 1 216 ? -30.499 -2.556 19.148 1.00 88.25 216 ASN A O 1
ATOM 1621 N N . TYR A 1 217 ? -29.985 -0.722 17.953 1.00 84.25 217 TYR A N 1
ATOM 1622 C CA . TYR A 1 217 ? -31.344 -0.177 17.903 1.00 84.25 217 TYR A CA 1
ATOM 1623 C C . TYR A 1 217 ? -32.418 -1.197 17.490 1.00 84.25 217 TYR A C 1
ATOM 1625 O O . TYR A 1 217 ? -33.504 -1.206 18.064 1.00 84.25 217 TYR A O 1
ATOM 1633 N N . LYS A 1 218 ? -32.120 -2.109 16.549 1.00 83.56 218 LYS A N 1
ATOM 1634 C CA . LYS A 1 218 ? -33.111 -3.075 16.036 1.00 83.56 218 LYS A CA 1
ATOM 1635 C C . LYS A 1 218 ? -33.715 -3.936 17.150 1.00 83.56 218 LYS A C 1
ATOM 1637 O O . LYS A 1 218 ? -34.885 -4.295 17.054 1.00 83.56 218 LYS A O 1
ATOM 1642 N N . TYR A 1 219 ? -32.943 -4.223 18.198 1.00 82.56 219 TYR A N 1
ATOM 1643 C CA . TYR A 1 219 ? -33.360 -5.049 19.334 1.00 82.56 219 TYR A CA 1
ATOM 1644 C C . TYR A 1 219 ? -34.108 -4.286 20.432 1.00 82.56 219 TYR A C 1
ATOM 1646 O O . TYR A 1 219 ? -34.740 -4.916 21.275 1.00 82.56 219 TYR A O 1
ATOM 1654 N N . VAL A 1 220 ? -34.079 -2.952 20.418 1.00 83.44 220 VAL A N 1
ATOM 1655 C CA . VAL A 1 220 ? -34.742 -2.101 21.424 1.00 83.44 220 VAL A CA 1
ATOM 1656 C C . VAL A 1 220 ? -35.893 -1.278 20.847 1.00 83.44 220 VAL A C 1
ATOM 1658 O O . VAL A 1 220 ? -36.475 -0.468 21.554 1.00 83.44 220 VAL A O 1
ATOM 1661 N N . THR A 1 221 ? -36.288 -1.520 19.595 1.00 80.19 221 THR A N 1
ATOM 1662 C CA . THR A 1 221 ? -37.406 -0.827 18.922 1.00 80.19 221 THR A CA 1
ATOM 1663 C C . THR A 1 221 ? -38.731 -0.876 19.689 1.00 80.19 221 THR A C 1
ATOM 1665 O O . THR A 1 221 ? -39.513 0.063 19.615 1.00 80.19 221 THR A O 1
ATOM 1668 N N . ALA A 1 222 ? -38.987 -1.945 20.450 1.00 77.31 222 ALA A N 1
ATOM 1669 C CA . ALA A 1 222 ? -40.175 -2.062 21.301 1.00 77.31 222 ALA A CA 1
ATOM 1670 C C . ALA A 1 222 ? -40.060 -1.297 22.637 1.00 77.31 222 ALA A C 1
ATOM 1672 O O . ALA A 1 222 ? -41.059 -1.113 23.324 1.00 77.31 222 ALA A O 1
ATOM 1673 N N . LEU A 1 223 ? -38.846 -0.887 23.015 1.00 74.88 223 LEU A N 1
ATOM 1674 C CA . LEU A 1 223 ? -38.508 -0.282 24.307 1.00 74.88 223 LEU A CA 1
ATOM 1675 C C . LEU A 1 223 ? -38.162 1.210 24.200 1.00 74.88 223 LEU A C 1
ATOM 1677 O O . LEU A 1 223 ? -38.104 1.893 25.217 1.00 74.88 223 LEU A O 1
ATOM 1681 N N . THR A 1 224 ? -37.918 1.724 22.992 1.00 73.00 224 THR A N 1
ATOM 1682 C CA . THR A 1 224 ? -37.631 3.141 22.762 1.00 73.00 224 THR A CA 1
ATOM 1683 C C . THR A 1 224 ? -38.211 3.629 21.437 1.00 73.00 224 THR A C 1
ATOM 1685 O O . THR A 1 224 ? -38.146 2.943 20.417 1.00 73.00 224 THR A O 1
ATOM 1688 N N . THR A 1 225 ? -38.757 4.845 21.450 1.00 69.88 225 THR A N 1
ATOM 1689 C CA . THR A 1 225 ? -39.211 5.576 20.257 1.00 69.88 225 THR A CA 1
ATOM 1690 C C . THR A 1 225 ? -38.134 6.507 19.694 1.00 69.88 225 THR A C 1
ATOM 1692 O O . THR A 1 225 ? -38.405 7.256 18.758 1.00 69.88 225 THR A O 1
ATOM 1695 N N . ASP A 1 226 ? -36.927 6.498 20.266 1.00 69.06 226 ASP A N 1
ATOM 1696 C CA . ASP A 1 226 ? -35.827 7.361 19.840 1.00 69.06 226 ASP A CA 1
ATOM 1697 C C . ASP A 1 226 ? -35.351 6.993 18.423 1.00 69.06 226 ASP A C 1
ATOM 1699 O O . ASP A 1 226 ? -34.922 5.869 18.163 1.00 69.06 226 ASP A O 1
ATOM 1703 N N . ALA A 1 227 ? -35.440 7.948 17.495 1.00 66.25 227 ALA A N 1
ATOM 1704 C CA . ALA A 1 227 ? -35.044 7.796 16.095 1.00 66.25 227 ALA A CA 1
ATOM 1705 C C . ALA A 1 227 ? -33.672 8.425 15.771 1.00 66.25 227 ALA A C 1
ATOM 1707 O O . ALA A 1 227 ? -33.277 8.473 14.606 1.00 66.25 227 ALA A O 1
ATOM 1708 N N . SER A 1 228 ? -32.928 8.901 16.776 1.00 65.81 228 SER A N 1
ATOM 1709 C CA . SER A 1 228 ? -31.639 9.596 16.604 1.00 65.81 228 SER A CA 1
ATOM 1710 C C . SER A 1 228 ? -30.460 8.690 16.201 1.00 65.81 228 SER A C 1
ATOM 1712 O O . SER A 1 228 ? -29.356 9.175 15.969 1.00 65.81 228 SER A O 1
ATOM 1714 N N . PHE A 1 229 ? -30.682 7.381 16.044 1.00 59.91 229 PHE A N 1
ATOM 1715 C CA . PHE A 1 229 ? -29.654 6.353 15.812 1.00 59.91 229 PHE A CA 1
ATOM 1716 C C . PHE A 1 229 ? -28.950 6.396 14.437 1.00 59.91 229 PHE A C 1
ATOM 1718 O O . PHE A 1 229 ? -28.047 5.595 14.200 1.00 59.91 229 PHE A O 1
ATOM 1725 N N . ASN A 1 230 ? -29.380 7.275 13.526 1.00 47.06 230 ASN A N 1
ATOM 1726 C CA . ASN A 1 230 ? -28.909 7.355 12.134 1.00 47.06 230 ASN A CA 1
ATOM 1727 C C . ASN A 1 230 ? -28.108 8.631 11.805 1.00 47.06 230 ASN A C 1
ATOM 1729 O O . ASN A 1 230 ? -27.931 8.936 10.624 1.00 47.06 230 ASN A O 1
ATOM 1733 N N . VAL A 1 231 ? -27.656 9.383 12.813 1.00 40.41 231 VAL A N 1
ATOM 1734 C CA . VAL A 1 231 ? -26.789 10.559 12.605 1.00 40.41 231 VAL A CA 1
ATOM 1735 C C . VAL A 1 231 ? -25.324 10.147 12.519 1.00 40.41 231 VAL A C 1
ATOM 1737 O O . VAL A 1 231 ? -24.874 9.388 13.405 1.00 40.41 231 VAL A O 1
#

pLDDT: mean 86.7, std 8.57, range [40.41, 96.88]

Radius of gyration: 35.82 Å; chains: 1; bounding box: 78×42×98 Å

Sequence (231 aa):
GSIVVDGSFKAYVTAVGDAAVLSQIKKMVQDAQSEKPPVQQLADKISAIFVPTVVAIALITVFASYFLADISFGAALLRGIAVLVIACPCAMGLATPAAVAVGLGRAARTGILFRNAKSLELFKNIRQVVFDKTGTLTTGNFSLERVWLNPDATIDEATFQQYAFSLEKYSNHPIAKCVAAAFKSKTDVRWQKVEEVKGVGMFATDAAGNQWAATNYKYVTALTTDASFNV